Protein AF-A0A1Q3E5B6-F1 (afdb_monomer_lite)

Sequence (259 aa):
MEAPLSSSNLGGTPSPSLSTAMLSPFCMKQASKNPSLMSSSPLTADVHSPQPPVASMPPEDIRICPTKIFARNARPNMMQEFIHNTMGSIASSCPLHFILFGETPDDHSYLRQCSSPLTANNGEYSLTFADSLTFEKYSACYRCWTPQHPAFEHTFPCKQTDNVQDWWRSMPYFILRVKVIREAVFTTLGLDPNTFKSIKDYSIWLTKRALPPQHPHCSKNFTNLVVLAYTFLRLQTEKALEVPAGGHILDAEAYEGLE

pLDDT: mean 73.74, std 18.96, range [34.66, 96.94]

Radius of gyration: 24.8 Å; chains: 1; bounding box: 70×43×101 Å

Foldseek 3Di:
DDDDDDDDDDDDDDDDDDDDDDDDDDDDDDDDDDDDDDDDDDDDDPPPPPDPPPPQDQLVPDAFDVCLLCPPNCALVNLLLLLLVLLVVLLQAAPCCCAWVVDRDPPGLDVVVVDCLCVPCPHCLNPPQLVLLQPDPQCAQNPLRHGPDPSTDADPVRDDDRSSSSCLSCVLVCCLFFQLSLCQLQVSRVHDSLSDQDSSSSSVQQQAWNDDPPDPRTDNNRGNSSSSSSSSSVCVVVVVRDADDVTTDGRPPSHPPPD

Structure (mmCIF, N/CA/C/O backbone):
data_AF-A0A1Q3E5B6-F1
#
_entry.id   AF-A0A1Q3E5B6-F1
#
loop_
_atom_site.group_PDB
_atom_site.id
_atom_site.type_symbol
_atom_site.label_atom_id
_atom_site.label_alt_id
_atom_site.label_comp_id
_atom_site.label_asym_id
_atom_site.label_entity_id
_atom_site.label_seq_id
_atom_site.pdbx_PDB_ins_code
_atom_site.Cartn_x
_atom_site.Cartn_y
_atom_site.Cartn_z
_atom_site.occupancy
_atom_site.B_iso_or_equiv
_atom_site.auth_seq_id
_atom_site.auth_comp_id
_atom_site.auth_asym_id
_atom_site.auth_atom_id
_atom_site.pdbx_PDB_model_num
ATOM 1 N N . MET A 1 1 ? -49.089 -8.592 -54.136 1.00 44.16 1 MET A N 1
ATOM 2 C CA . MET A 1 1 ? -48.636 -9.391 -52.981 1.00 44.16 1 MET A CA 1
ATOM 3 C C . MET A 1 1 ? -47.958 -8.411 -52.040 1.00 44.16 1 MET A C 1
ATOM 5 O O . MET A 1 1 ? -46.803 -8.078 -52.240 1.00 44.16 1 MET A O 1
ATOM 9 N N . GLU A 1 2 ? -48.761 -7.563 -51.403 1.00 38.19 2 GLU A N 1
ATOM 10 C CA . GLU A 1 2 ? -49.371 -7.788 -50.078 1.00 38.19 2 GLU A CA 1
ATOM 11 C C . GLU A 1 2 ? -48.321 -7.766 -48.965 1.00 38.19 2 GLU A C 1
ATOM 13 O O . GLU A 1 2 ? -47.594 -8.728 -48.742 1.00 38.19 2 GLU A O 1
ATOM 18 N N . ALA A 1 3 ? -48.266 -6.619 -48.285 1.00 45.44 3 ALA A N 1
ATOM 19 C CA . ALA A 1 3 ? -47.793 -6.525 -46.912 1.00 45.44 3 ALA A CA 1
ATOM 20 C C . ALA A 1 3 ? -48.798 -7.213 -45.973 1.00 45.44 3 ALA A C 1
ATOM 22 O O . ALA A 1 3 ? -49.977 -7.330 -46.320 1.00 45.44 3 ALA A O 1
ATOM 23 N N . PRO A 1 4 ? -48.378 -7.516 -44.736 1.00 61.75 4 PRO A N 1
ATOM 24 C CA . PRO A 1 4 ? -49.216 -7.055 -43.640 1.00 61.75 4 PRO A CA 1
ATOM 25 C C . PRO A 1 4 ? -48.456 -6.382 -42.493 1.00 61.75 4 PRO A C 1
ATOM 27 O O . PRO A 1 4 ? -47.326 -6.709 -42.138 1.00 61.75 4 PRO A O 1
ATOM 30 N N . LEU A 1 5 ? -49.190 -5.425 -41.932 1.00 58.56 5 LEU A N 1
ATOM 31 C CA . LEU A 1 5 ? -49.036 -4.725 -40.663 1.00 58.56 5 LEU A CA 1
ATOM 32 C C . LEU A 1 5 ? -49.189 -5.670 -39.458 1.00 58.56 5 LEU A C 1
ATOM 34 O O . LEU A 1 5 ? -49.953 -6.629 -39.537 1.00 58.56 5 LEU A O 1
ATOM 38 N N . SER A 1 6 ? -48.586 -5.306 -38.319 1.00 47.31 6 SER A N 1
ATOM 39 C CA . SER A 1 6 ? -49.233 -5.206 -36.985 1.00 47.31 6 SER A CA 1
ATOM 40 C C . SER A 1 6 ? -48.226 -4.579 -35.991 1.00 47.31 6 SER A C 1
ATOM 42 O O . SER A 1 6 ? -47.087 -5.031 -35.952 1.00 47.31 6 SER A O 1
ATOM 44 N N . SER A 1 7 ? -48.435 -3.405 -35.362 1.00 42.03 7 SER A N 1
ATOM 45 C CA . SER A 1 7 ? -49.336 -3.061 -34.224 1.00 42.03 7 SER A CA 1
ATOM 46 C C . SER A 1 7 ? -49.115 -3.966 -32.994 1.00 42.03 7 SER A C 1
ATOM 48 O O . SER A 1 7 ? -49.013 -5.171 -33.153 1.00 42.03 7 SER A O 1
ATOM 50 N N . SER A 1 8 ? -49.040 -3.549 -31.723 1.00 43.16 8 SER A N 1
ATOM 51 C CA . SER A 1 8 ? -49.110 -2.279 -30.975 1.00 43.16 8 SER A CA 1
ATOM 52 C C . SER A 1 8 ? -48.759 -2.581 -29.492 1.00 43.16 8 SER A C 1
ATOM 54 O O . SER A 1 8 ? -48.654 -3.746 -29.119 1.00 43.16 8 SER A O 1
ATOM 56 N N . ASN A 1 9 ? -48.740 -1.525 -28.660 1.00 41.47 9 ASN A N 1
ATOM 57 C CA . ASN A 1 9 ? -48.877 -1.443 -27.184 1.00 41.47 9 ASN A CA 1
ATOM 58 C C . ASN A 1 9 ? -47.574 -1.309 -26.377 1.00 41.47 9 ASN A C 1
ATOM 60 O O . ASN A 1 9 ? -46.733 -2.196 -26.376 1.00 41.47 9 ASN A O 1
ATOM 64 N N . LEU A 1 10 ? -47.277 -0.142 -25.783 1.00 47.41 10 LEU A N 1
ATOM 65 C CA . LEU A 1 10 ? -47.950 0.582 -24.676 1.00 47.41 10 LEU A CA 1
ATOM 66 C C . LEU A 1 10 ? -47.961 -0.212 -23.364 1.00 47.41 10 LEU A C 1
ATOM 68 O O . LEU A 1 10 ? -48.744 -1.139 -23.189 1.00 47.41 10 LEU A O 1
ATOM 72 N N . GLY A 1 11 ? -47.128 0.238 -22.426 1.00 38.28 11 GLY A N 1
ATOM 73 C CA . GLY A 1 11 ? -47.085 -0.228 -21.044 1.00 38.28 11 GLY A CA 1
ATOM 74 C C . GLY A 1 11 ? -46.088 0.603 -20.247 1.00 38.28 11 GLY A C 1
ATOM 75 O O . GLY A 1 11 ? -44.963 0.178 -20.022 1.00 38.28 11 GLY A O 1
ATOM 76 N N . GLY A 1 12 ? -46.483 1.826 -19.891 1.00 39.81 12 GLY A N 1
ATOM 77 C CA . GLY A 1 12 ? -45.749 2.637 -18.929 1.00 39.81 12 GLY A CA 1
ATOM 78 C C . GLY A 1 12 ? -45.922 2.085 -17.516 1.00 39.81 12 GLY A C 1
ATOM 79 O O . GLY A 1 12 ? -47.015 1.673 -17.134 1.00 39.81 12 GLY A O 1
ATOM 80 N N . THR A 1 13 ? -44.855 2.143 -16.729 1.00 41.50 13 THR A N 1
ATOM 81 C CA . THR A 1 13 ? -44.920 2.058 -15.269 1.00 41.50 13 THR A CA 1
ATOM 82 C C . THR A 1 13 ? -44.185 3.258 -14.679 1.00 41.50 13 THR A C 1
ATOM 84 O O . THR A 1 13 ? -43.073 3.554 -15.120 1.00 41.50 13 THR A O 1
ATOM 87 N N . PRO A 1 14 ? -44.792 3.975 -13.720 1.00 47.31 14 PRO A N 1
ATOM 88 C CA . PRO A 1 14 ? -44.195 5.152 -13.107 1.00 47.31 14 PRO A CA 1
ATOM 89 C C . PRO A 1 14 ? -43.055 4.748 -12.167 1.00 47.31 14 PRO A C 1
ATOM 91 O O . PRO A 1 14 ? -43.223 3.876 -11.314 1.00 47.31 14 PRO A O 1
ATOM 94 N N . SER A 1 15 ? -41.907 5.411 -12.304 1.00 44.09 15 SER A N 1
ATOM 95 C CA . SER A 1 15 ? -40.825 5.337 -11.323 1.00 44.09 15 SER A CA 1
ATOM 96 C C . SER A 1 15 ? -41.269 6.005 -10.017 1.00 44.09 15 SER A C 1
ATOM 98 O O . SER A 1 15 ? -41.684 7.167 -10.051 1.00 44.09 15 SER A O 1
ATOM 100 N N . PRO A 1 16 ? -41.179 5.326 -8.863 1.00 46.62 16 PRO A N 1
ATOM 101 C CA . PRO A 1 16 ? -41.421 5.962 -7.581 1.00 46.62 16 PRO A CA 1
ATOM 102 C C . PRO A 1 16 ? -40.268 6.916 -7.256 1.00 46.62 16 PRO A C 1
ATOM 104 O O . PRO A 1 16 ? -39.105 6.525 -7.168 1.00 46.62 16 PRO A O 1
ATOM 107 N N . SER A 1 17 ? -40.620 8.186 -7.072 1.00 44.16 17 SER A N 1
ATOM 108 C CA . SER A 1 17 ? -39.791 9.211 -6.451 1.00 44.16 17 SER A CA 1
ATOM 109 C C . SER A 1 17 ? -39.402 8.767 -5.040 1.00 44.16 17 SER A C 1
ATOM 111 O O . SER A 1 17 ? -40.250 8.738 -4.144 1.00 44.16 17 SER A O 1
ATOM 113 N N . LEU A 1 18 ? -38.133 8.420 -4.839 1.00 38.94 18 LEU A N 1
ATOM 114 C CA . LEU A 1 18 ? -37.583 8.185 -3.512 1.00 38.94 18 LEU A CA 1
ATOM 115 C C . LEU A 1 18 ? -37.111 9.509 -2.917 1.00 38.94 18 LEU A C 1
ATOM 117 O O . LEU A 1 18 ? -36.255 10.204 -3.463 1.00 38.94 18 LEU A O 1
ATOM 121 N N . SER A 1 19 ? -37.753 9.837 -1.800 1.00 38.03 19 SER A N 1
ATOM 122 C CA . SER A 1 19 ? -37.509 10.971 -0.926 1.00 38.03 19 SER A CA 1
ATOM 123 C C . SER A 1 19 ? -36.030 11.197 -0.643 1.00 38.03 19 SER A C 1
ATOM 125 O O . SER A 1 19 ? -35.343 10.343 -0.086 1.00 38.03 19 SER A O 1
ATOM 127 N N . THR A 1 20 ? -35.589 12.417 -0.926 1.00 37.91 20 THR A N 1
ATOM 128 C CA . THR A 1 20 ? -34.381 13.024 -0.378 1.00 37.91 20 THR A CA 1
ATOM 129 C C . THR A 1 20 ? -34.525 13.139 1.141 1.00 37.91 20 THR A C 1
ATOM 131 O O . THR A 1 20 ? -35.065 14.115 1.662 1.00 37.91 20 THR A O 1
ATOM 134 N N . ALA A 1 21 ? -34.070 12.119 1.866 1.00 38.28 21 ALA A N 1
ATOM 135 C CA . ALA A 1 21 ? -33.815 12.233 3.291 1.00 38.28 21 ALA A CA 1
ATOM 136 C C . ALA A 1 21 ? -32.537 13.061 3.472 1.00 38.28 21 ALA A C 1
ATOM 138 O O . ALA A 1 21 ? -31.436 12.622 3.146 1.00 38.28 21 ALA A O 1
ATOM 139 N N . MET A 1 22 ? -32.709 14.292 3.948 1.00 40.03 22 MET A N 1
ATOM 140 C CA . MET A 1 22 ? -31.614 15.152 4.372 1.00 40.03 22 MET A CA 1
ATOM 141 C C . MET A 1 22 ? -30.872 14.494 5.536 1.00 40.03 22 MET A C 1
ATOM 143 O O . MET A 1 22 ? -31.391 14.421 6.649 1.00 40.03 22 MET A O 1
ATOM 147 N N . LEU A 1 23 ? -29.655 14.018 5.281 1.00 36.19 23 LEU A N 1
ATOM 148 C CA . LEU A 1 23 ? -28.721 13.652 6.335 1.00 36.19 23 LEU A CA 1
ATOM 149 C C . LEU A 1 23 ? -28.090 14.934 6.884 1.00 36.19 23 LEU A C 1
ATOM 151 O O . LEU A 1 23 ? -27.336 15.631 6.207 1.00 36.19 23 LEU A O 1
ATOM 155 N N . SER A 1 24 ? -28.465 15.249 8.122 1.00 35.94 24 SER A N 1
ATOM 156 C CA . SER A 1 24 ? -27.873 16.306 8.937 1.00 35.94 24 SER A CA 1
ATOM 157 C C . SER A 1 24 ? -26.356 16.129 9.081 1.00 35.94 24 SER A C 1
ATOM 159 O O . SER A 1 24 ? -25.889 15.006 9.283 1.00 35.94 24 SER A O 1
ATOM 161 N N . PRO A 1 25 ? -25.579 17.225 9.089 1.00 39.22 25 PRO A N 1
ATOM 162 C CA . PRO A 1 25 ? -24.163 17.175 9.417 1.00 39.22 25 PRO A CA 1
ATOM 163 C C . PRO A 1 25 ? -23.976 16.829 10.902 1.00 39.22 25 PRO A C 1
ATOM 165 O O . PRO A 1 25 ? -24.463 17.528 11.795 1.00 39.22 25 PRO A O 1
ATOM 168 N N . PHE A 1 26 ? -23.256 15.738 11.167 1.00 37.16 26 PHE A N 1
ATOM 169 C CA . PHE A 1 26 ? -22.812 15.357 12.505 1.00 37.16 26 PHE A CA 1
ATOM 170 C C . PHE A 1 26 ? -21.848 16.422 13.049 1.00 37.16 26 PHE A C 1
ATOM 172 O O . PHE A 1 26 ? -20.715 16.567 12.597 1.00 37.16 26 PHE A O 1
ATOM 179 N N . CYS A 1 27 ? -22.323 17.187 14.030 1.00 35.78 27 CYS A N 1
ATOM 180 C CA . CYS A 1 27 ? -21.543 18.152 14.792 1.00 35.78 27 CYS A CA 1
ATOM 181 C C . CYS A 1 27 ? -20.807 17.416 15.923 1.00 35.78 27 CYS A C 1
ATOM 183 O O . CYS A 1 27 ? -21.438 16.914 16.858 1.00 35.78 27 CYS A O 1
ATOM 185 N N . MET A 1 28 ? -19.475 17.340 15.849 1.00 36.53 28 MET A N 1
ATOM 186 C CA . MET A 1 28 ? -18.644 16.875 16.961 1.00 36.53 28 MET A CA 1
ATOM 187 C C . MET A 1 28 ? -18.714 17.884 18.115 1.00 36.53 28 MET A C 1
ATOM 189 O O . MET A 1 28 ? -18.049 18.918 18.108 1.00 36.53 28 MET A O 1
ATOM 193 N N . LYS A 1 29 ? -19.526 17.579 19.133 1.00 34.66 29 LYS A N 1
ATOM 194 C CA . LYS A 1 29 ? -19.481 18.261 20.431 1.00 34.66 29 LYS A CA 1
ATOM 195 C C . LYS A 1 29 ? -18.203 17.855 21.166 1.00 34.66 29 LYS A C 1
ATOM 197 O O . LYS A 1 29 ? -18.086 16.722 21.626 1.00 34.66 29 LYS A O 1
ATOM 202 N N . GLN A 1 30 ? -17.279 18.798 21.322 1.00 37.22 30 GLN A N 1
ATOM 203 C CA . GLN A 1 30 ? -16.179 18.693 22.278 1.00 37.22 30 GLN A CA 1
ATOM 204 C C . GLN A 1 30 ? -16.748 18.711 23.703 1.00 37.22 30 GLN A C 1
ATOM 206 O O . GLN A 1 30 ? -17.333 19.700 24.147 1.00 37.22 30 GLN A O 1
ATOM 211 N N . ALA A 1 31 ? -16.600 17.598 24.419 1.00 37.34 31 ALA A N 1
ATOM 212 C CA . ALA A 1 31 ? -16.901 17.520 25.839 1.00 37.34 31 ALA A CA 1
ATOM 213 C C . ALA A 1 31 ? -15.694 18.029 26.638 1.00 37.34 31 ALA A C 1
ATOM 215 O O . ALA A 1 31 ? -14.672 17.357 26.746 1.00 37.34 31 ALA A O 1
ATOM 216 N N . SER A 1 32 ? -15.844 19.226 27.203 1.00 41.94 32 SER A N 1
ATOM 217 C CA . SER A 1 32 ? -14.972 19.767 28.242 1.00 41.94 32 SER A CA 1
ATOM 218 C C . SER A 1 32 ? -15.073 18.908 29.508 1.00 41.94 32 SER A C 1
ATOM 220 O O . SER A 1 32 ? -16.173 18.674 30.017 1.00 41.94 32 SER A O 1
ATOM 222 N N . LYS A 1 33 ? -13.934 18.441 30.024 1.00 40.38 33 LYS A N 1
ATOM 223 C CA . LYS A 1 33 ? -13.819 17.881 31.375 1.00 40.38 33 LYS A CA 1
ATOM 224 C C . LYS A 1 33 ? -12.635 18.521 32.095 1.00 40.38 33 LYS A C 1
ATOM 226 O O . LYS A 1 33 ? -11.484 18.223 31.801 1.00 40.38 33 LYS A O 1
ATOM 231 N N . ASN A 1 34 ? -12.961 19.360 33.075 1.00 49.28 34 ASN A N 1
ATOM 232 C CA . ASN A 1 34 ? -12.099 19.635 34.224 1.00 49.28 34 ASN A CA 1
ATOM 233 C C . ASN A 1 34 ? -11.823 18.336 34.993 1.00 49.28 34 ASN A C 1
ATOM 235 O O . ASN A 1 34 ? -12.723 17.497 35.118 1.00 49.28 34 ASN A O 1
ATOM 239 N N . PRO A 1 35 ? -10.656 18.245 35.643 1.00 50.16 35 PRO A N 1
ATOM 240 C CA . PRO A 1 35 ? -10.643 17.660 36.976 1.00 50.16 35 PRO A CA 1
ATOM 241 C C . PRO A 1 35 ? -9.891 18.509 38.005 1.00 50.16 35 PRO A C 1
ATOM 243 O O . PRO A 1 35 ? -8.760 18.951 37.808 1.00 50.16 35 PRO A O 1
ATOM 246 N N . SER A 1 36 ? -10.564 18.677 39.141 1.00 44.62 36 SER A N 1
ATOM 247 C CA . SER A 1 36 ? -10.038 19.209 40.390 1.00 44.62 36 SER A CA 1
ATOM 248 C C . SER A 1 36 ? -9.024 18.267 41.049 1.00 44.62 36 SER A C 1
ATOM 250 O O . SER A 1 36 ? -9.237 17.065 41.156 1.00 44.62 36 SER A O 1
ATOM 252 N N . LEU A 1 37 ? -7.954 18.907 41.515 1.00 45.81 37 LEU A N 1
ATOM 253 C CA . LEU A 1 37 ? -7.107 18.704 42.695 1.00 45.81 37 LEU A CA 1
ATOM 254 C C . LEU A 1 37 ? -7.398 17.574 43.716 1.00 45.81 37 LEU A C 1
ATOM 256 O O . LEU A 1 37 ? -8.513 17.420 44.206 1.00 45.81 37 LEU A O 1
ATOM 260 N N . MET A 1 38 ? -6.261 17.028 44.189 1.00 45.91 38 MET A N 1
ATOM 261 C CA . MET A 1 38 ? -5.935 16.403 45.491 1.00 45.91 38 MET A CA 1
ATOM 262 C C . MET A 1 38 ? -5.951 14.869 45.577 1.00 45.91 38 MET A C 1
ATOM 264 O O . MET A 1 38 ? -6.999 14.247 45.673 1.00 45.91 38 MET A O 1
ATOM 268 N N . SER A 1 39 ? -4.758 14.273 45.697 1.00 46.31 39 SER A N 1
ATOM 269 C CA . SER A 1 39 ? -4.310 13.595 46.929 1.00 46.31 39 SER A CA 1
ATOM 270 C C . SER A 1 39 ? -2.923 12.979 46.708 1.00 46.31 39 SER A C 1
ATOM 272 O O . SER A 1 39 ? -2.722 12.152 45.821 1.00 46.31 39 SER A O 1
ATOM 274 N N . SER A 1 40 ? -1.949 13.422 47.496 1.00 43.69 40 SER A N 1
ATOM 275 C CA . SER A 1 40 ? -0.552 12.994 47.468 1.00 43.69 40 SER A CA 1
ATOM 276 C C . SER A 1 40 ? -0.350 11.756 48.344 1.00 43.69 40 SER A C 1
ATOM 278 O O . SER A 1 40 ? -0.594 11.782 49.546 1.00 43.69 40 SER A O 1
ATOM 280 N N . SER A 1 41 ? 0.158 10.679 47.746 1.00 49.12 41 SER A N 1
ATOM 281 C CA . SER A 1 41 ? 0.776 9.546 48.446 1.00 49.12 41 SER A CA 1
ATOM 282 C C . SER A 1 41 ? 2.158 9.288 47.836 1.00 49.12 41 SER A C 1
ATOM 284 O O . SER A 1 41 ? 2.290 9.366 46.612 1.00 49.12 41 SER A O 1
ATOM 286 N N . PRO A 1 42 ? 3.200 9.019 48.642 1.00 51.16 42 PRO A N 1
ATOM 287 C CA . PRO A 1 42 ? 4.545 8.790 48.132 1.00 51.16 42 PRO A CA 1
ATOM 288 C C . PRO A 1 42 ? 4.646 7.372 47.554 1.00 51.16 42 PRO A C 1
ATOM 290 O O . PRO A 1 42 ? 4.696 6.390 48.291 1.00 51.16 42 PRO A O 1
ATOM 293 N N . LEU A 1 43 ? 4.660 7.274 46.224 1.00 47.66 43 LEU A N 1
ATOM 294 C CA . LEU A 1 43 ? 5.031 6.063 45.496 1.00 47.66 43 LEU A CA 1
ATOM 295 C C . LEU A 1 43 ? 6.558 5.936 45.491 1.00 47.66 43 LEU A C 1
ATOM 297 O O . LEU A 1 43 ? 7.267 6.814 45.000 1.00 47.66 43 LEU A O 1
ATOM 301 N N . THR A 1 44 ? 7.056 4.833 46.041 1.00 49.53 44 THR A N 1
ATOM 302 C CA . THR A 1 44 ? 8.418 4.337 45.830 1.00 49.53 44 THR A CA 1
ATOM 303 C C . THR A 1 44 ? 8.669 4.201 44.333 1.00 49.53 44 THR A C 1
ATOM 305 O O . THR A 1 44 ? 8.047 3.378 43.666 1.00 49.53 44 THR A O 1
ATOM 308 N N . ALA A 1 45 ? 9.551 5.052 43.812 1.00 46.06 45 ALA A N 1
ATOM 309 C CA . ALA A 1 45 ? 9.973 5.033 42.425 1.00 46.06 45 ALA A CA 1
ATOM 310 C C . ALA A 1 45 ? 10.828 3.786 42.173 1.00 46.06 45 ALA A C 1
ATOM 312 O O . ALA A 1 45 ? 12.004 3.748 42.539 1.00 46.06 45 ALA A O 1
ATOM 313 N N . ASP A 1 46 ? 10.237 2.776 41.539 1.00 48.12 46 ASP A N 1
ATOM 314 C CA . ASP A 1 46 ? 11.012 1.784 40.808 1.00 48.12 46 ASP A CA 1
ATOM 315 C C . ASP A 1 46 ? 11.731 2.521 39.678 1.00 48.12 46 ASP A C 1
ATOM 317 O O . ASP A 1 46 ? 11.121 2.992 38.715 1.00 48.12 46 ASP A O 1
ATOM 321 N N . VAL A 1 47 ? 13.045 2.661 39.831 1.00 50.78 47 VAL A N 1
ATOM 322 C CA . VAL A 1 47 ? 13.951 3.204 38.822 1.00 50.78 47 VAL A CA 1
ATOM 323 C C . VAL A 1 47 ? 14.004 2.195 37.675 1.00 50.78 47 VAL A C 1
ATOM 325 O O . VAL A 1 47 ? 14.911 1.373 37.578 1.00 50.78 47 VAL A O 1
ATOM 328 N N . HIS A 1 48 ? 12.998 2.229 36.800 1.00 50.50 48 HIS A N 1
ATOM 329 C CA . HIS A 1 48 ? 13.106 1.643 35.474 1.00 50.50 48 HIS A CA 1
ATOM 330 C C . HIS A 1 48 ? 14.182 2.432 34.739 1.00 50.50 48 HIS A C 1
ATOM 332 O O . HIS A 1 48 ? 13.976 3.578 34.340 1.00 50.50 48 HIS A O 1
ATOM 338 N N . SER A 1 49 ? 15.369 1.834 34.627 1.00 50.81 49 SER A N 1
ATOM 339 C CA . SER A 1 49 ? 16.420 2.363 33.771 1.00 50.81 49 SER A CA 1
ATOM 340 C C . SER A 1 49 ? 15.827 2.597 32.378 1.00 50.81 49 SER A C 1
ATOM 342 O O . SER A 1 49 ? 15.247 1.660 31.822 1.00 50.81 49 SER A O 1
ATOM 344 N N . PRO A 1 50 ? 15.923 3.816 31.818 1.00 49.00 50 PRO A N 1
ATOM 345 C CA . PRO A 1 50 ? 15.447 4.072 30.470 1.00 49.00 50 PRO A CA 1
ATOM 346 C C . PRO A 1 50 ? 16.161 3.103 29.530 1.00 49.00 50 PRO A C 1
ATOM 348 O O . PRO A 1 50 ? 17.394 3.073 29.478 1.00 49.00 50 PRO A O 1
ATOM 351 N N . GLN A 1 51 ? 15.387 2.264 28.836 1.00 46.50 51 GLN A N 1
ATOM 352 C CA . GLN A 1 51 ? 15.944 1.436 27.778 1.00 46.50 51 GLN A CA 1
ATOM 353 C C . GLN A 1 51 ? 16.643 2.370 26.784 1.00 46.50 51 GLN A C 1
ATOM 355 O O . GLN A 1 51 ? 16.062 3.393 26.407 1.00 46.50 51 GLN A O 1
ATOM 360 N N . PRO A 1 52 ? 17.887 2.063 26.382 1.00 44.84 52 PRO A N 1
ATOM 361 C CA . PRO A 1 52 ? 18.562 2.855 25.372 1.00 44.84 52 PRO A CA 1
ATOM 362 C C . PRO A 1 52 ? 17.680 2.901 24.116 1.00 44.84 52 PRO A C 1
ATOM 364 O O . PRO A 1 52 ? 17.061 1.884 23.782 1.00 44.84 52 PRO A O 1
ATOM 367 N N . PRO A 1 53 ? 17.595 4.054 23.428 1.00 49.25 53 PRO A N 1
ATOM 368 C CA . PRO A 1 53 ? 16.825 4.157 22.200 1.00 49.25 53 PRO A CA 1
ATOM 369 C C . PRO A 1 53 ? 17.330 3.088 21.233 1.00 49.25 53 PRO A C 1
ATOM 371 O O . PRO A 1 53 ? 18.509 3.061 20.876 1.00 49.25 53 PRO A O 1
ATOM 374 N N . VAL A 1 54 ? 16.443 2.162 20.863 1.00 53.81 54 VAL A N 1
ATOM 375 C CA . VAL A 1 54 ? 16.739 1.146 19.854 1.00 53.81 54 VAL A CA 1
ATOM 376 C C . VAL A 1 54 ? 17.078 1.903 18.579 1.00 53.81 54 VAL A C 1
ATOM 378 O O . VAL A 1 54 ? 16.221 2.597 18.034 1.00 53.81 54 VAL A O 1
ATOM 381 N N . ALA A 1 55 ? 18.336 1.821 18.143 1.00 54.66 55 ALA A N 1
ATOM 382 C CA . ALA A 1 55 ? 18.785 2.485 16.929 1.00 54.66 55 ALA A CA 1
ATOM 383 C C . ALA A 1 55 ? 17.859 2.090 15.769 1.00 54.66 55 ALA A C 1
ATOM 385 O O . ALA A 1 55 ? 17.648 0.901 15.513 1.00 54.66 55 ALA A O 1
ATOM 386 N N . SER A 1 56 ? 17.271 3.082 15.098 1.00 59.78 56 SER A N 1
ATOM 387 C CA . SER A 1 56 ? 16.422 2.855 13.932 1.00 59.78 56 SER A CA 1
ATOM 388 C C . SER A 1 56 ? 17.253 2.186 12.842 1.00 59.78 56 SER A C 1
ATOM 390 O O . SER A 1 56 ? 18.258 2.750 12.400 1.00 59.78 56 SER A O 1
ATOM 392 N N . MET A 1 57 ? 16.855 0.986 12.415 1.00 61.00 57 MET A N 1
ATOM 393 C CA . MET A 1 57 ? 17.496 0.331 11.277 1.00 61.00 57 MET A CA 1
ATOM 394 C C . MET A 1 57 ? 17.320 1.195 10.025 1.00 61.00 57 MET A C 1
ATOM 396 O O . MET A 1 57 ? 16.217 1.703 9.799 1.00 61.00 57 MET A O 1
ATOM 400 N N . PRO A 1 58 ? 18.364 1.360 9.196 1.00 71.31 58 PRO A N 1
ATOM 401 C CA . PRO A 1 58 ? 18.211 2.066 7.938 1.00 71.31 58 PRO A CA 1
ATOM 402 C C . PRO A 1 58 ? 17.190 1.322 7.055 1.00 71.31 58 PRO A C 1
ATOM 404 O O . PRO A 1 58 ? 17.147 0.086 7.073 1.00 71.31 58 PRO A O 1
ATOM 407 N N . PRO A 1 59 ? 16.390 2.035 6.238 1.00 63.41 59 PRO A N 1
ATOM 408 C CA . PRO A 1 59 ? 15.347 1.420 5.408 1.00 63.41 59 PRO A CA 1
ATOM 409 C C . PRO A 1 59 ? 15.839 0.293 4.484 1.00 63.41 59 PRO A C 1
ATOM 411 O O . PRO A 1 59 ? 15.059 -0.560 4.064 1.00 63.41 59 PRO A O 1
ATOM 414 N N . GLU A 1 60 ? 17.133 0.284 4.158 1.00 65.62 60 GLU A N 1
ATOM 415 C CA . GLU A 1 60 ? 17.786 -0.674 3.258 1.00 65.62 60 GLU A CA 1
ATOM 416 C C . GLU A 1 60 ? 17.931 -2.084 3.855 1.00 65.62 60 GLU A C 1
ATOM 418 O O . GLU A 1 60 ? 18.029 -3.064 3.110 1.00 65.62 60 GLU A O 1
ATOM 423 N N . ASP A 1 61 ? 17.874 -2.201 5.182 1.00 77.44 61 ASP A N 1
ATOM 424 C CA . ASP A 1 61 ? 18.022 -3.474 5.890 1.00 77.44 61 ASP A CA 1
ATOM 425 C C . ASP A 1 61 ? 16.680 -4.151 6.200 1.00 77.44 61 ASP A C 1
ATOM 427 O O . ASP A 1 61 ? 16.643 -5.314 6.611 1.00 77.44 61 ASP A O 1
ATOM 431 N N . ILE A 1 62 ? 15.559 -3.466 5.950 1.00 86.44 62 ILE A N 1
ATOM 432 C CA . ILE A 1 62 ? 14.216 -3.998 6.186 1.00 86.44 62 ILE A CA 1
ATOM 433 C C . ILE A 1 62 ? 13.833 -4.932 5.035 1.00 86.44 62 ILE A C 1
ATOM 435 O O . ILE A 1 62 ? 13.506 -4.501 3.925 1.00 86.44 62 ILE A O 1
ATOM 439 N N . ARG A 1 63 ? 13.847 -6.240 5.302 1.00 88.31 63 ARG A N 1
ATOM 440 C CA . ARG A 1 63 ? 13.596 -7.277 4.292 1.00 88.31 63 ARG A CA 1
ATOM 441 C C . ARG A 1 63 ? 12.299 -8.018 4.551 1.00 88.31 63 ARG A C 1
ATOM 443 O O . ARG A 1 63 ? 12.066 -8.516 5.647 1.00 88.31 63 ARG A O 1
ATOM 450 N N . ILE A 1 64 ? 11.501 -8.168 3.498 1.00 91.12 64 ILE A N 1
ATOM 451 C CA . ILE A 1 64 ? 10.347 -9.064 3.520 1.00 91.12 64 ILE A CA 1
ATOM 452 C C . ILE A 1 64 ? 10.840 -10.515 3.547 1.00 91.12 64 ILE A C 1
ATOM 454 O O . ILE A 1 64 ? 11.827 -10.843 2.889 1.00 91.12 64 ILE A O 1
ATOM 458 N N . CYS A 1 65 ? 10.147 -11.398 4.269 1.00 90.06 65 CYS A N 1
ATOM 459 C CA . CYS A 1 65 ? 10.431 -12.830 4.289 1.00 90.06 65 CYS A CA 1
ATOM 460 C C . CYS A 1 65 ? 9.977 -13.504 2.974 1.00 90.06 65 CYS A C 1
ATOM 462 O O . CYS A 1 65 ? 8.772 -13.726 2.791 1.00 90.06 65 CYS A O 1
ATOM 464 N N . PRO A 1 66 ? 10.891 -13.909 2.063 1.00 85.19 66 PRO A N 1
ATOM 465 C CA . PRO A 1 66 ? 10.496 -14.455 0.764 1.00 85.19 66 PRO A CA 1
ATOM 466 C C . PRO A 1 66 ? 9.703 -15.755 0.908 1.00 85.19 66 PRO A C 1
ATOM 468 O O . PRO A 1 66 ? 8.718 -15.960 0.210 1.00 85.19 66 PRO A O 1
ATOM 471 N N . THR A 1 67 ? 10.058 -16.604 1.873 1.00 85.88 67 THR A N 1
ATOM 472 C CA . THR A 1 67 ? 9.360 -17.872 2.120 1.00 85.88 67 THR A CA 1
ATOM 473 C C . THR A 1 67 ? 7.878 -17.672 2.439 1.00 85.88 67 THR A C 1
ATOM 475 O O . THR A 1 67 ? 7.059 -18.488 2.027 1.00 85.88 67 THR A O 1
ATOM 478 N N . LYS A 1 68 ? 7.510 -16.581 3.128 1.00 84.75 68 LYS A N 1
ATOM 479 C CA . LYS A 1 68 ? 6.106 -16.260 3.425 1.00 84.75 68 LYS A CA 1
ATOM 480 C C . LYS A 1 68 ? 5.360 -15.721 2.202 1.00 84.75 68 LYS A C 1
ATOM 482 O O . LYS A 1 68 ? 4.228 -16.129 1.955 1.00 84.75 68 LYS A O 1
ATOM 487 N N . ILE A 1 69 ? 5.994 -14.844 1.419 1.00 80.94 69 ILE A N 1
ATOM 488 C CA . ILE A 1 69 ? 5.391 -14.243 0.215 1.00 80.94 69 ILE A CA 1
ATOM 489 C C . ILE A 1 69 ? 5.181 -15.293 -0.888 1.00 80.94 69 ILE A C 1
ATOM 491 O O . ILE A 1 69 ? 4.117 -15.361 -1.500 1.00 80.94 69 ILE A O 1
ATOM 495 N N . PHE A 1 70 ? 6.213 -16.100 -1.144 1.00 79.56 70 PHE A N 1
ATOM 496 C CA . PHE A 1 70 ? 6.286 -17.089 -2.224 1.00 79.56 70 PHE A CA 1
ATOM 497 C C . PHE A 1 70 ? 5.786 -18.473 -1.787 1.00 79.56 70 PHE A C 1
ATOM 499 O O . PHE A 1 70 ? 5.895 -19.446 -2.542 1.00 79.56 70 PHE A O 1
ATOM 506 N N . ALA A 1 71 ? 5.213 -18.578 -0.582 1.00 71.94 71 ALA A N 1
ATOM 507 C CA . ALA A 1 71 ? 4.511 -19.778 -0.154 1.00 71.94 71 ALA A CA 1
ATOM 508 C C . ALA A 1 71 ? 3.461 -20.157 -1.215 1.00 71.94 71 ALA A C 1
ATOM 510 O O . ALA A 1 71 ? 2.770 -19.295 -1.757 1.00 71.94 71 ALA A O 1
ATOM 511 N N . ARG A 1 72 ? 3.339 -21.458 -1.513 1.00 66.81 72 ARG A N 1
ATOM 512 C CA . ARG A 1 72 ? 2.425 -22.009 -2.537 1.00 66.81 72 ARG A CA 1
ATOM 513 C C . ARG A 1 72 ? 2.778 -21.667 -3.998 1.00 66.81 72 ARG A C 1
ATOM 515 O O . ARG A 1 72 ? 1.887 -21.617 -4.838 1.00 66.81 72 ARG A O 1
ATOM 522 N N . ASN A 1 73 ? 4.062 -21.496 -4.326 1.00 61.50 73 ASN A N 1
ATOM 523 C CA . ASN A 1 73 ? 4.556 -21.283 -5.701 1.00 61.50 73 ASN A CA 1
ATOM 524 C C . ASN A 1 73 ? 4.095 -19.974 -6.366 1.00 61.50 73 ASN A C 1
ATOM 526 O O . ASN A 1 73 ? 4.134 -19.866 -7.593 1.00 61.50 73 ASN A O 1
ATOM 530 N N . ALA A 1 74 ? 3.672 -18.974 -5.591 1.00 77.19 74 ALA A N 1
ATOM 531 C CA . ALA A 1 74 ? 3.270 -17.685 -6.140 1.00 77.19 74 ALA A CA 1
ATOM 532 C C . ALA A 1 74 ? 4.478 -17.008 -6.810 1.00 77.19 74 ALA A C 1
ATOM 534 O O . ALA A 1 74 ? 5.429 -16.650 -6.131 1.00 77.19 74 ALA A O 1
ATOM 535 N N . ARG A 1 75 ? 4.477 -16.852 -8.139 1.00 86.88 75 ARG A N 1
ATOM 536 C CA . ARG A 1 75 ? 5.564 -16.191 -8.893 1.00 86.88 75 ARG A CA 1
ATOM 537 C C . ARG A 1 75 ? 5.294 -14.687 -9.031 1.00 86.88 75 ARG A C 1
ATOM 539 O O . ARG A 1 75 ? 4.125 -14.305 -9.009 1.00 86.88 75 ARG A O 1
ATOM 546 N N . PRO A 1 76 ? 6.313 -13.831 -9.261 1.00 88.44 76 PRO A N 1
ATOM 547 C CA . PRO A 1 76 ? 6.098 -12.386 -9.401 1.00 88.44 76 PRO A CA 1
ATOM 548 C C . PRO A 1 76 ? 5.043 -12.024 -10.450 1.00 88.44 76 PRO A C 1
ATOM 550 O O . PRO A 1 76 ? 4.162 -11.220 -10.169 1.00 88.44 76 PRO A O 1
ATOM 553 N N . ASN A 1 77 ? 5.079 -12.679 -11.616 1.00 87.81 77 ASN A N 1
ATOM 554 C CA . ASN A 1 77 ? 4.105 -12.439 -12.683 1.00 87.81 77 ASN A CA 1
ATOM 555 C C . ASN A 1 77 ? 2.679 -12.783 -12.236 1.00 87.81 77 ASN A C 1
ATOM 557 O O . ASN A 1 77 ? 1.767 -12.009 -12.484 1.00 87.81 77 ASN A O 1
ATOM 561 N N . MET A 1 78 ? 2.496 -13.888 -11.502 1.00 90.12 78 MET A N 1
ATOM 562 C CA . MET A 1 78 ? 1.180 -14.265 -10.971 1.00 90.12 78 MET A CA 1
ATOM 563 C C . MET A 1 78 ? 0.676 -13.253 -9.939 1.00 90.12 78 MET A C 1
ATOM 565 O O . MET A 1 78 ? -0.513 -12.962 -9.897 1.00 90.12 78 MET A O 1
ATOM 569 N N . MET A 1 79 ? 1.569 -12.691 -9.116 1.00 91.69 79 MET A N 1
ATOM 570 C CA . MET A 1 79 ? 1.200 -11.629 -8.173 1.00 91.69 79 MET A CA 1
ATOM 571 C C . MET A 1 79 ? 0.771 -10.362 -8.911 1.00 91.69 79 MET A C 1
ATOM 573 O O . MET A 1 79 ? -0.218 -9.745 -8.538 1.00 91.69 79 MET A O 1
ATOM 577 N N . GLN A 1 80 ? 1.489 -9.981 -9.967 1.00 90.25 80 GLN A N 1
ATOM 578 C CA . GLN A 1 80 ? 1.163 -8.801 -10.766 1.00 90.25 80 GLN A CA 1
ATOM 579 C C . GLN A 1 80 ? -0.140 -8.978 -11.551 1.00 90.25 80 GLN A C 1
ATOM 581 O O . GLN A 1 80 ? -0.954 -8.062 -11.556 1.00 90.25 80 GLN A O 1
ATOM 586 N N . GLU A 1 81 ? -0.371 -10.148 -12.151 1.00 90.12 81 GLU A N 1
ATOM 587 C CA . GLU A 1 81 ? -1.641 -10.500 -12.799 1.00 90.12 81 GLU A CA 1
ATOM 588 C C . GLU A 1 81 ? -2.800 -10.489 -11.798 1.00 90.12 81 GLU A C 1
ATOM 590 O O . GLU A 1 81 ? -3.853 -9.919 -12.078 1.00 90.12 81 GLU A O 1
ATOM 595 N N . PHE A 1 82 ? -2.599 -11.055 -10.602 1.00 93.00 82 PHE A N 1
ATOM 596 C CA . PHE A 1 82 ? -3.588 -10.994 -9.528 1.00 93.00 82 PHE A CA 1
ATOM 597 C C . PHE A 1 82 ? -3.908 -9.547 -9.146 1.00 93.00 82 PHE A C 1
ATOM 599 O O . PHE A 1 82 ? -5.077 -9.183 -9.084 1.00 93.00 82 PHE A O 1
ATOM 606 N N . ILE A 1 83 ? -2.888 -8.707 -8.928 1.00 93.38 83 ILE A N 1
ATOM 607 C CA . ILE A 1 83 ? -3.088 -7.285 -8.623 1.00 93.38 83 ILE A CA 1
ATOM 608 C C . ILE A 1 83 ? -3.870 -6.612 -9.749 1.00 93.38 83 ILE A C 1
ATOM 610 O O . ILE A 1 83 ? -4.849 -5.938 -9.463 1.00 93.38 83 ILE A O 1
ATOM 614 N N . HIS A 1 84 ? -3.462 -6.799 -11.005 1.00 90.81 84 HIS A N 1
ATOM 615 C CA . HIS A 1 84 ? -4.121 -6.196 -12.160 1.00 90.81 84 HIS A CA 1
ATOM 616 C C . HIS A 1 84 ? -5.611 -6.556 -12.209 1.00 90.81 84 HIS A C 1
ATOM 618 O O . HIS A 1 84 ? -6.458 -5.668 -12.276 1.00 90.81 84 HIS A O 1
ATOM 624 N N . ASN A 1 85 ? -5.938 -7.844 -12.097 1.00 91.69 85 ASN A N 1
ATOM 625 C CA . ASN A 1 85 ? -7.317 -8.321 -12.172 1.00 91.69 85 ASN A CA 1
ATOM 626 C C . ASN A 1 85 ? -8.154 -7.835 -10.982 1.00 91.69 85 ASN A C 1
ATOM 628 O O . ASN A 1 85 ? -9.263 -7.332 -11.165 1.00 91.69 85 ASN A O 1
ATOM 632 N N . THR A 1 86 ? -7.615 -7.936 -9.765 1.00 93.06 86 THR A N 1
ATOM 633 C CA . THR A 1 86 ? -8.325 -7.524 -8.552 1.00 93.06 86 THR A CA 1
ATOM 634 C C . THR A 1 86 ? -8.502 -6.008 -8.509 1.00 93.06 86 THR A C 1
ATOM 636 O O . THR A 1 86 ? -9.619 -5.543 -8.300 1.00 93.06 86 THR A O 1
ATOM 639 N N . MET A 1 87 ? -7.452 -5.223 -8.782 1.00 90.88 87 MET A N 1
ATOM 640 C CA . MET A 1 87 ? -7.552 -3.761 -8.860 1.00 90.88 87 MET A CA 1
ATOM 641 C C . MET A 1 87 ? -8.512 -3.327 -9.962 1.00 90.88 87 MET A C 1
ATOM 643 O O . MET A 1 87 ? -9.327 -2.451 -9.712 1.00 90.88 87 MET A O 1
ATOM 647 N N . GLY A 1 88 ? -8.481 -3.959 -11.139 1.00 88.75 88 GLY A N 1
ATOM 648 C CA . GLY A 1 88 ? -9.430 -3.677 -12.217 1.00 88.75 88 GLY A CA 1
ATOM 649 C C . GLY A 1 88 ? -10.889 -3.871 -11.790 1.00 88.75 88 GLY A C 1
ATOM 650 O O . GLY A 1 88 ? -11.741 -3.065 -12.150 1.00 88.75 88 GLY A O 1
ATOM 651 N N . SER A 1 89 ? -11.169 -4.879 -10.956 1.00 90.19 89 SER A N 1
ATOM 652 C CA . SER A 1 89 ? -12.521 -5.139 -10.437 1.00 90.19 89 SER A CA 1
ATOM 653 C C . SER A 1 89 ? -13.003 -4.146 -9.372 1.00 90.19 89 SER A C 1
ATOM 655 O O . SER A 1 89 ? -14.207 -3.969 -9.217 1.00 90.19 89 SER A O 1
ATOM 657 N N . ILE A 1 90 ? -12.085 -3.489 -8.654 1.00 90.25 90 ILE A N 1
ATOM 658 C CA . ILE A 1 90 ? -12.403 -2.520 -7.586 1.00 90.25 90 ILE A CA 1
ATOM 659 C C . ILE A 1 90 ? -12.072 -1.078 -7.979 1.00 90.25 90 ILE A C 1
ATOM 661 O O . ILE A 1 90 ? -12.276 -0.163 -7.186 1.00 90.25 90 ILE A O 1
ATOM 665 N N . ALA A 1 91 ? -11.557 -0.857 -9.189 1.00 87.06 91 ALA A N 1
ATOM 666 C CA . ALA A 1 91 ? -11.101 0.449 -9.638 1.00 87.06 91 ALA A CA 1
ATOM 667 C C . ALA A 1 91 ? -12.239 1.470 -9.640 1.00 87.06 91 ALA A C 1
ATOM 669 O O . ALA A 1 91 ? -11.997 2.634 -9.378 1.00 87.06 91 ALA A O 1
ATOM 670 N N . SER A 1 92 ? -13.486 1.072 -9.892 1.00 85.00 92 SER A N 1
ATOM 671 C CA . SER A 1 92 ? -14.633 1.985 -9.812 1.00 85.00 92 SER A CA 1
ATOM 672 C C . SER A 1 92 ? -14.994 2.403 -8.384 1.00 85.00 92 SER A C 1
ATOM 674 O O . SER A 1 92 ? -15.773 3.334 -8.220 1.00 85.00 92 SER A O 1
ATOM 676 N N . SER A 1 93 ? -14.445 1.751 -7.362 1.00 88.12 93 SER A N 1
ATOM 677 C CA . SER A 1 93 ? -14.736 2.044 -5.961 1.00 88.12 93 SER A CA 1
ATOM 678 C C . SER A 1 93 ? -13.758 3.067 -5.400 1.00 88.12 93 SER A C 1
ATOM 680 O O . SER A 1 93 ? -12.550 2.996 -5.646 1.00 88.12 93 SER A O 1
ATOM 682 N N . CYS A 1 94 ? -14.266 3.974 -4.564 1.00 89.94 94 CYS A N 1
ATOM 683 C CA . CYS A 1 94 ? -13.410 4.847 -3.774 1.00 89.94 94 CYS A CA 1
ATOM 684 C C . CYS A 1 94 ? -12.532 4.018 -2.812 1.00 89.94 94 CYS A C 1
ATOM 686 O O . CYS A 1 94 ? -13.077 3.296 -1.970 1.00 89.94 94 CYS A O 1
ATOM 688 N N . PRO A 1 95 ? -11.191 4.155 -2.851 1.00 90.75 95 PRO A N 1
ATOM 689 C CA . PRO A 1 95 ? -10.310 3.379 -1.984 1.00 90.75 95 PRO A CA 1
ATOM 690 C C . PRO A 1 95 ? -10.508 3.689 -0.497 1.00 90.75 95 PRO A C 1
ATOM 692 O O . PRO A 1 95 ? -10.345 2.798 0.327 1.00 90.75 95 PRO A O 1
ATOM 695 N N . LEU A 1 96 ? -10.906 4.914 -0.130 1.00 90.88 96 LEU A N 1
ATOM 696 C CA . LEU A 1 96 ? -11.214 5.241 1.265 1.00 90.88 96 LEU A CA 1
ATOM 697 C C . LEU A 1 96 ? -12.406 4.430 1.769 1.00 90.88 96 LEU A C 1
ATOM 699 O O . LEU A 1 96 ? -12.296 3.784 2.808 1.00 90.88 96 LEU A O 1
ATOM 703 N N . HIS A 1 97 ? -13.525 4.445 1.039 1.00 90.50 97 HIS A N 1
ATOM 704 C CA . HIS A 1 97 ? -14.730 3.748 1.483 1.00 90.50 97 HIS A CA 1
ATOM 705 C C . HIS A 1 97 ? -14.550 2.235 1.474 1.00 90.50 97 HIS A C 1
ATOM 707 O O . HIS A 1 97 ? -14.923 1.551 2.427 1.00 90.50 97 HIS A O 1
ATOM 713 N N . PHE A 1 98 ? -13.870 1.728 0.450 1.00 92.25 98 PHE A N 1
ATOM 714 C CA . PHE A 1 98 ? -13.576 0.312 0.356 1.00 92.25 98 PHE A CA 1
ATOM 715 C C . PHE A 1 98 ? -12.670 -0.161 1.490 1.00 92.25 98 PHE A C 1
ATOM 717 O O . PHE A 1 98 ? -12.966 -1.161 2.136 1.00 92.25 98 PHE A O 1
ATOM 724 N N . ILE A 1 99 ? -11.562 0.541 1.744 1.00 93.06 99 ILE A N 1
ATOM 725 C CA . ILE A 1 99 ? -10.572 0.085 2.723 1.00 93.06 99 ILE A CA 1
ATOM 726 C C . ILE A 1 99 ? -11.064 0.322 4.149 1.00 93.06 99 ILE A C 1
ATOM 728 O O . ILE A 1 99 ? -10.844 -0.536 4.995 1.00 93.06 99 ILE A O 1
ATOM 732 N N . LEU A 1 100 ? -11.704 1.459 4.439 1.00 91.31 100 LEU A N 1
ATOM 733 C CA . LEU A 1 100 ? -12.111 1.790 5.806 1.00 91.31 100 LEU A CA 1
ATOM 734 C C . LEU A 1 100 ? -13.461 1.191 6.188 1.00 91.31 100 LEU A C 1
ATOM 736 O O . LEU A 1 100 ? -13.612 0.766 7.328 1.00 91.31 100 LEU A O 1
ATOM 740 N N . PHE A 1 101 ? -14.424 1.137 5.272 1.00 90.06 101 PHE A N 1
ATOM 741 C CA . PHE A 1 101 ? -15.795 0.726 5.587 1.00 90.06 101 PHE A CA 1
ATOM 742 C C . PHE A 1 101 ? -16.199 -0.591 4.916 1.00 90.06 101 PHE A C 1
ATOM 744 O O . PHE A 1 101 ? -17.257 -1.129 5.224 1.00 90.06 101 PHE A O 1
ATOM 751 N N . GLY A 1 102 ? -15.356 -1.158 4.044 1.00 86.81 102 GLY A N 1
ATOM 752 C CA . GLY A 1 102 ? -15.718 -2.347 3.269 1.00 86.81 102 GLY A CA 1
ATOM 753 C C . GLY A 1 102 ? -16.810 -2.064 2.236 1.00 86.81 102 GLY A C 1
ATOM 754 O O . GLY A 1 102 ? -17.477 -2.989 1.777 1.00 86.81 102 GLY A O 1
ATOM 755 N N . GLU A 1 103 ? -17.013 -0.792 1.894 1.00 84.25 103 GLU A N 1
ATOM 756 C CA . GLU A 1 103 ? -18.098 -0.330 1.036 1.00 84.25 103 GLU A CA 1
ATOM 757 C C . GLU A 1 103 ? -17.620 -0.139 -0.407 1.00 84.25 103 GLU A C 1
ATOM 759 O O . GLU A 1 103 ? -16.520 0.349 -0.671 1.00 84.25 103 GLU A O 1
ATOM 764 N N . THR A 1 104 ? -18.478 -0.4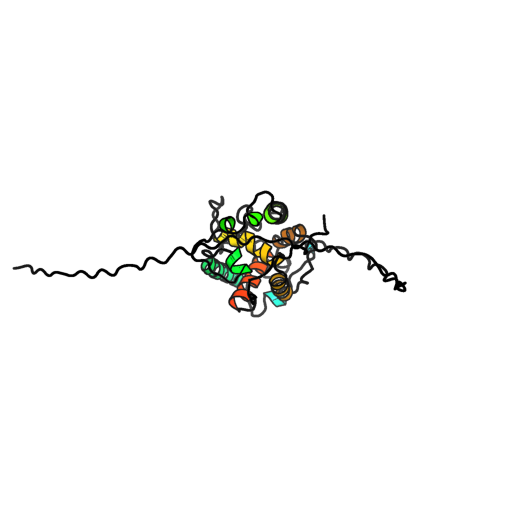76 -1.364 1.00 80.25 104 THR A N 1
ATOM 765 C CA . THR A 1 104 ? -18.323 -0.096 -2.772 1.00 80.25 104 THR A CA 1
ATOM 766 C C . THR A 1 104 ? -19.350 0.994 -3.069 1.00 80.25 104 THR A C 1
ATOM 768 O O . THR A 1 104 ? -20.449 0.660 -3.507 1.00 80.25 104 THR A O 1
ATOM 771 N N . PRO A 1 105 ? -19.070 2.269 -2.742 1.00 68.81 105 PRO A N 1
ATOM 772 C CA . PRO A 1 105 ? -20.048 3.333 -2.929 1.00 68.81 105 PRO A CA 1
ATOM 773 C C . PRO A 1 105 ? -20.421 3.459 -4.408 1.00 68.81 105 PRO A C 1
ATOM 775 O O . PRO A 1 105 ? -19.546 3.497 -5.274 1.00 68.81 105 PRO A O 1
ATOM 778 N N . ASP A 1 106 ? -21.721 3.540 -4.685 1.00 65.44 106 ASP A N 1
ATOM 779 C CA . ASP A 1 106 ? -22.251 3.630 -6.051 1.00 65.44 106 ASP A CA 1
ATOM 780 C C . ASP A 1 106 ? -22.165 5.054 -6.633 1.00 65.44 106 ASP A C 1
ATOM 782 O O . ASP A 1 106 ? -22.349 5.253 -7.834 1.00 65.44 106 ASP A O 1
ATOM 786 N N . ASP A 1 107 ? -21.916 6.067 -5.797 1.00 67.06 107 ASP A N 1
ATOM 787 C CA . ASP A 1 107 ? -22.061 7.482 -6.152 1.00 67.06 107 ASP A CA 1
ATOM 788 C C . ASP A 1 107 ? -20.737 8.196 -6.470 1.00 67.06 107 ASP A C 1
ATOM 790 O O . ASP A 1 107 ? -20.760 9.286 -7.048 1.00 67.06 107 ASP A O 1
ATOM 794 N N . HIS A 1 108 ? -19.583 7.593 -6.155 1.00 72.31 108 HIS A N 1
ATOM 795 C CA . HIS A 1 108 ? -18.278 8.125 -6.547 1.00 72.31 108 HIS A CA 1
ATOM 796 C C . HIS A 1 108 ? -17.124 7.109 -6.494 1.00 72.31 108 HIS A C 1
ATOM 798 O O . HIS A 1 108 ? -17.048 6.233 -5.636 1.00 72.31 108 HIS A O 1
ATOM 804 N N . SER A 1 109 ? -16.137 7.326 -7.367 1.00 65.38 109 SER A N 1
ATOM 805 C CA . SER A 1 109 ? -14.905 6.530 -7.444 1.00 65.38 109 SER A CA 1
ATOM 806 C C . SER A 1 109 ? -13.651 7.271 -6.964 1.00 65.38 109 SER A C 1
ATOM 808 O O . SER A 1 109 ? -12.612 6.652 -6.747 1.00 65.38 109 SER A O 1
ATOM 810 N N . TYR A 1 110 ? -13.716 8.598 -6.810 1.00 69.38 110 TYR A N 1
ATOM 811 C CA . TYR A 1 110 ? -12.526 9.427 -6.612 1.00 69.38 110 TYR A CA 1
ATOM 812 C C . TYR A 1 110 ? -12.242 9.709 -5.142 1.00 69.38 110 TYR A C 1
ATOM 814 O O . TYR A 1 110 ? -13.056 10.328 -4.455 1.00 69.38 110 TYR A O 1
ATOM 822 N N . LEU A 1 111 ? -11.016 9.422 -4.700 1.00 74.38 111 LEU A N 1
ATOM 823 C CA . LEU A 1 111 ? -10.571 9.700 -3.329 1.00 74.38 111 LEU A CA 1
ATOM 824 C C . LEU A 1 111 ? -10.735 11.180 -2.942 1.00 74.38 111 LEU A C 1
ATOM 826 O O . LEU A 1 111 ? -11.090 11.507 -1.807 1.00 74.38 111 LEU A O 1
ATOM 830 N N . ARG A 1 112 ? -10.515 12.084 -3.905 1.00 72.25 112 ARG A N 1
ATOM 831 C CA . ARG A 1 112 ? -10.634 13.541 -3.717 1.00 72.25 112 ARG A CA 1
ATOM 832 C C . ARG A 1 112 ? -12.018 14.015 -3.298 1.00 72.25 112 ARG A C 1
ATOM 834 O O . ARG A 1 112 ? -12.139 15.118 -2.784 1.00 72.25 112 ARG A O 1
ATOM 841 N N . GLN A 1 113 ? -13.052 13.217 -3.545 1.00 74.00 113 GLN A N 1
ATOM 842 C CA . GLN A 1 113 ? -14.421 13.567 -3.174 1.00 74.00 113 GLN A CA 1
ATOM 843 C C . GLN A 1 113 ? -14.744 13.176 -1.725 1.00 74.00 113 GLN A C 1
ATOM 845 O O . GLN A 1 113 ? -15.696 13.698 -1.158 1.00 74.00 113 GLN A O 1
ATOM 850 N N . CYS A 1 114 ? -13.925 12.323 -1.104 1.00 75.00 114 CYS A N 1
ATOM 851 C CA . CYS A 1 114 ? -14.212 11.709 0.200 1.00 75.00 114 CYS A CA 1
ATOM 852 C C . CYS A 1 114 ? -13.245 12.163 1.283 1.00 75.00 114 CYS A C 1
ATOM 854 O O . CYS A 1 114 ? -13.571 12.124 2.464 1.00 75.00 114 CYS A O 1
ATOM 856 N N . SER A 1 115 ? -12.031 12.562 0.899 1.00 70.62 115 SER A N 1
ATOM 857 C CA . SER A 1 115 ? -11.022 13.012 1.847 1.00 70.62 115 SER A CA 1
ATOM 858 C C . SER A 1 115 ? -10.272 14.220 1.323 1.00 70.62 115 SER A C 1
ATOM 860 O O . SER A 1 115 ? -9.289 14.114 0.585 1.00 70.62 115 SER A O 1
ATOM 862 N N . SER A 1 116 ? -10.729 15.387 1.774 1.00 63.88 116 SER A N 1
ATOM 863 C CA . SER A 1 116 ? -9.962 16.623 1.657 1.00 63.88 116 SER A CA 1
ATOM 864 C C . SER A 1 116 ? -8.580 16.485 2.318 1.00 63.88 116 SER A C 1
ATOM 866 O O . SER A 1 116 ? -7.611 16.808 1.655 1.00 63.88 116 SER A O 1
ATOM 868 N N . PRO A 1 117 ? -8.394 15.892 3.518 1.00 61.44 117 PRO A N 1
ATOM 869 C CA . PRO A 1 117 ? -7.052 15.740 4.105 1.00 61.44 117 PRO A CA 1
ATOM 870 C C . PRO A 1 117 ? -6.059 14.912 3.272 1.00 61.44 117 PRO A C 1
ATOM 872 O O . PRO A 1 117 ? -4.865 15.201 3.283 1.00 61.44 117 PRO A O 1
ATOM 875 N N . LEU A 1 118 ? -6.533 13.904 2.529 1.00 66.25 118 LEU A N 1
ATOM 876 C CA . LEU A 1 118 ? -5.688 13.097 1.635 1.00 66.25 118 LEU A CA 1
ATOM 877 C C . LEU A 1 118 ? -5.460 13.746 0.267 1.00 66.25 118 LEU A C 1
ATOM 879 O O . LEU A 1 118 ? -4.652 13.257 -0.515 1.00 66.25 118 LEU A O 1
ATOM 883 N N . THR A 1 119 ? -6.183 14.818 -0.052 1.00 64.31 119 THR A N 1
ATOM 884 C CA . THR A 1 119 ? -6.097 15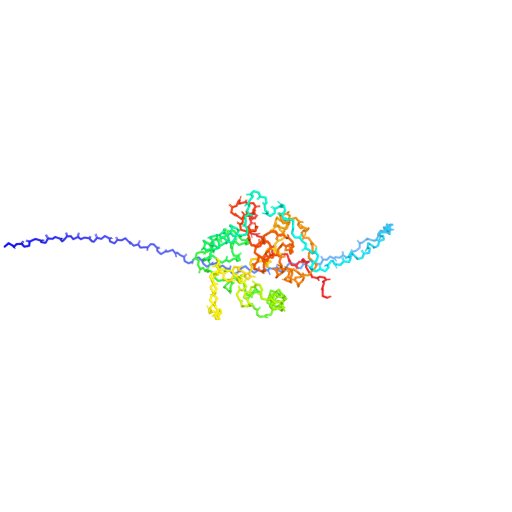.489 -1.359 1.00 64.31 119 THR A CA 1
ATOM 885 C C . THR A 1 119 ? -5.744 16.964 -1.279 1.00 64.31 119 THR A C 1
ATOM 887 O O . THR A 1 119 ? -5.422 17.578 -2.293 1.00 64.31 119 THR A O 1
ATOM 890 N N . ALA A 1 120 ? -5.735 17.529 -0.078 1.00 65.56 120 ALA A N 1
ATOM 891 C CA . ALA A 1 120 ? -5.264 18.862 0.193 1.00 65.56 120 ALA A CA 1
ATOM 892 C C . ALA A 1 120 ? -3.741 18.872 0.061 1.00 65.56 120 ALA A C 1
ATOM 894 O O . ALA A 1 120 ? -3.036 18.004 0.585 1.00 65.56 120 ALA A O 1
ATOM 895 N N . ASN A 1 121 ? -3.228 19.889 -0.625 1.00 64.31 121 ASN A N 1
ATOM 896 C CA . ASN A 1 121 ? -1.795 20.043 -0.881 1.00 64.31 121 ASN A CA 1
ATOM 897 C C . ASN A 1 121 ? -0.965 20.247 0.402 1.00 64.31 121 ASN A C 1
ATOM 899 O O . ASN A 1 121 ? 0.256 20.242 0.338 1.00 64.31 121 ASN A O 1
ATOM 903 N N . ASN A 1 122 ? -1.614 20.445 1.551 1.00 68.44 122 ASN A N 1
ATOM 904 C CA . ASN A 1 122 ? -0.997 20.675 2.855 1.00 68.44 122 ASN A CA 1
ATOM 905 C C . ASN A 1 122 ? -1.287 19.566 3.886 1.00 68.44 122 ASN A C 1
ATOM 907 O O . ASN A 1 122 ? -0.970 19.740 5.059 1.00 68.44 122 ASN A O 1
ATOM 911 N N . GLY A 1 123 ? -1.912 18.456 3.485 1.00 70.25 123 GLY A N 1
ATOM 912 C CA . GLY A 1 123 ? -2.111 17.305 4.368 1.00 70.25 123 GLY A CA 1
ATOM 913 C C . GLY A 1 123 ? -0.841 16.464 4.513 1.00 70.25 123 GLY A C 1
ATOM 914 O O . GLY A 1 123 ? -0.025 16.412 3.595 1.00 70.25 123 GLY A O 1
ATOM 915 N N . GLU A 1 124 ? -0.702 15.751 5.633 1.00 77.00 124 GLU A N 1
ATOM 916 C CA . GLU A 1 124 ? 0.412 14.827 5.923 1.00 77.00 124 GLU A CA 1
ATOM 917 C C . GLU A 1 124 ? 0.648 13.800 4.801 1.00 77.00 124 GLU A C 1
ATOM 919 O O . GLU A 1 124 ? 1.785 13.489 4.442 1.00 77.00 124 GLU A O 1
ATOM 924 N N . TYR A 1 125 ? -0.435 13.313 4.190 1.00 81.44 125 TYR A N 1
ATOM 925 C CA . TYR A 1 125 ? -0.361 12.452 3.014 1.00 81.44 125 TYR A CA 1
ATOM 926 C C . TYR A 1 125 ? 0.414 13.118 1.866 1.00 81.44 125 TYR A C 1
ATOM 928 O O . TYR A 1 125 ? 1.341 12.520 1.324 1.00 81.44 125 TYR A O 1
ATOM 936 N N . SER A 1 126 ? 0.053 14.352 1.509 1.00 74.38 126 SER A N 1
ATOM 937 C CA . SER A 1 126 ? 0.663 15.079 0.394 1.00 74.38 126 SER A CA 1
ATOM 938 C C . SER A 1 126 ? 2.092 15.517 0.727 1.00 74.38 126 SER A C 1
ATOM 940 O O . SER A 1 126 ? 3.004 15.250 -0.047 1.00 74.38 126 SER A O 1
ATOM 942 N N . LEU A 1 127 ? 2.290 16.133 1.897 1.00 74.12 127 LEU A N 1
ATOM 943 C CA . LEU A 1 127 ? 3.561 16.751 2.292 1.00 74.12 127 LEU A CA 1
ATOM 944 C C . LEU A 1 127 ? 4.633 15.743 2.719 1.00 74.12 127 LEU A C 1
ATOM 946 O O . LEU A 1 127 ? 5.819 15.981 2.509 1.00 74.12 127 LEU A O 1
ATOM 950 N N . THR A 1 128 ? 4.239 14.629 3.338 1.00 76.00 128 THR A N 1
ATOM 951 C CA . THR A 1 128 ? 5.198 13.692 3.937 1.00 76.00 128 THR A CA 1
ATOM 952 C C . THR A 1 128 ? 5.257 12.397 3.149 1.00 76.00 128 THR A C 1
ATOM 954 O O . THR A 1 128 ? 6.328 12.000 2.688 1.00 76.00 128 THR A O 1
ATOM 957 N N . PHE A 1 129 ? 4.120 11.721 2.974 1.00 78.75 129 PHE A N 1
ATOM 958 C CA . PHE A 1 129 ? 4.105 10.397 2.350 1.00 78.75 129 PHE A CA 1
ATOM 959 C C . PHE A 1 129 ? 4.384 10.475 0.848 1.00 78.75 129 PHE A C 1
ATOM 961 O O . PHE A 1 129 ? 5.270 9.773 0.348 1.00 78.75 129 PHE A O 1
ATOM 968 N N . ALA A 1 130 ? 3.656 11.348 0.148 1.00 77.56 130 ALA A N 1
ATOM 969 C CA . ALA A 1 130 ? 3.710 11.445 -1.298 1.00 77.56 130 ALA A CA 1
ATOM 970 C C . ALA A 1 130 ? 5.007 12.060 -1.812 1.00 77.56 130 ALA A C 1
ATOM 972 O O . ALA A 1 130 ? 5.635 11.492 -2.709 1.00 77.56 130 ALA A O 1
ATOM 973 N N . ASP A 1 131 ? 5.452 13.153 -1.197 1.00 75.19 131 ASP A N 1
ATOM 974 C CA . ASP A 1 131 ? 6.726 13.773 -1.546 1.00 75.19 131 ASP A CA 1
ATOM 975 C C . ASP A 1 131 ? 7.889 12.794 -1.340 1.00 75.19 131 ASP A C 1
ATOM 977 O O . ASP A 1 131 ? 8.674 12.586 -2.267 1.00 75.19 131 ASP A O 1
ATOM 981 N N . SER A 1 132 ? 7.946 12.080 -0.207 1.00 72.62 132 SER A N 1
ATOM 982 C CA . SER A 1 132 ? 9.022 11.114 0.088 1.00 72.62 132 SER A CA 1
ATOM 983 C C . SER A 1 132 ? 9.145 9.980 -0.937 1.00 72.62 132 SER A C 1
ATOM 985 O O . SER A 1 132 ? 10.233 9.437 -1.123 1.00 72.62 132 SER A O 1
ATOM 987 N N . LEU A 1 133 ? 8.060 9.628 -1.632 1.00 70.50 133 LEU A N 1
ATOM 988 C CA . LEU A 1 133 ? 8.058 8.594 -2.672 1.00 70.50 133 LEU A CA 1
ATOM 989 C C . LEU A 1 133 ? 8.639 9.070 -4.010 1.00 70.50 133 LEU A C 1
ATOM 991 O O . LEU A 1 133 ? 9.094 8.250 -4.807 1.00 70.50 133 LEU A O 1
ATOM 995 N N . THR A 1 134 ? 8.639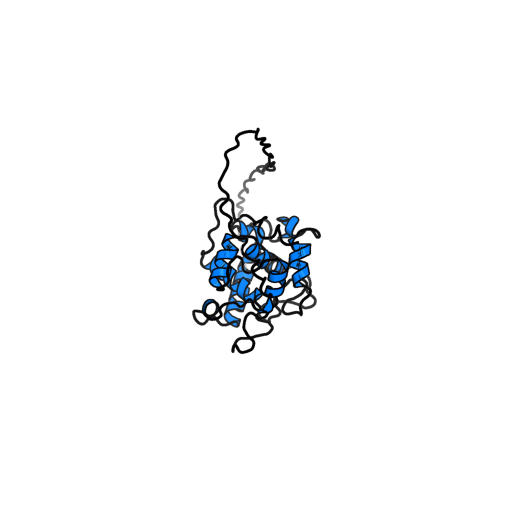 10.377 -4.280 1.00 66.06 134 THR A N 1
ATOM 996 C CA . THR A 1 134 ? 9.058 10.926 -5.583 1.00 66.06 134 THR A CA 1
ATOM 997 C C . THR A 1 134 ? 10.569 11.118 -5.734 1.00 66.06 134 THR A C 1
ATOM 999 O O . THR A 1 134 ? 11.052 11.241 -6.861 1.00 66.06 134 THR A O 1
ATOM 1002 N N . PHE A 1 135 ? 11.328 11.101 -4.633 1.00 58.41 135 PHE A N 1
ATOM 1003 C CA . PHE A 1 135 ? 12.759 11.431 -4.636 1.00 58.41 135 PHE A CA 1
ATOM 1004 C C . PHE A 1 135 ? 13.702 10.258 -4.965 1.00 58.41 135 PHE A C 1
ATOM 1006 O O . PHE A 1 135 ? 14.861 10.501 -5.307 1.00 58.41 135 PHE A O 1
ATOM 1013 N N . GLU A 1 136 ? 13.243 9.000 -4.933 1.00 57.59 136 GLU A N 1
ATOM 1014 C CA . GLU A 1 136 ? 14.083 7.833 -5.246 1.00 57.59 136 GLU A CA 1
ATOM 1015 C C . GLU A 1 136 ? 13.795 7.211 -6.631 1.00 57.59 136 GLU A C 1
ATOM 1017 O O . GLU A 1 136 ? 12.665 7.136 -7.109 1.00 57.59 136 GLU A O 1
ATOM 1022 N N . LYS A 1 137 ? 14.865 6.783 -7.318 1.00 57.06 137 LYS A N 1
ATOM 1023 C CA . LYS A 1 137 ? 14.912 6.417 -8.749 1.00 57.06 137 LYS A CA 1
ATOM 1024 C C . LYS A 1 137 ? 13.880 5.345 -9.180 1.00 57.06 137 LYS A C 1
ATOM 1026 O O . LYS A 1 137 ? 14.137 4.149 -9.096 1.00 57.06 137 LYS A O 1
ATOM 1031 N N . TYR A 1 138 ? 12.773 5.822 -9.756 1.00 59.38 138 TYR A N 1
ATOM 1032 C CA . TYR A 1 138 ? 11.913 5.298 -10.842 1.00 59.38 138 TYR A CA 1
ATOM 1033 C C . TYR A 1 138 ? 11.641 3.785 -10.971 1.00 59.38 138 TYR A C 1
ATOM 1035 O O . TYR A 1 138 ? 11.707 3.239 -12.073 1.00 59.38 138 TYR A O 1
ATOM 1043 N N . SER A 1 139 ? 11.244 3.103 -9.900 1.00 69.19 139 SER A N 1
ATOM 1044 C CA . SER A 1 139 ? 10.564 1.798 -10.012 1.00 69.19 139 SER A CA 1
ATOM 1045 C C . SER A 1 139 ? 9.039 1.923 -10.210 1.00 69.19 139 SER A C 1
ATOM 1047 O O . SER A 1 139 ? 8.379 0.976 -10.647 1.00 69.19 139 SER A O 1
ATOM 1049 N N . ALA A 1 140 ? 8.487 3.118 -9.981 1.00 75.31 140 ALA A N 1
ATOM 1050 C CA . ALA A 1 140 ? 7.098 3.494 -10.238 1.00 75.31 140 ALA A CA 1
ATOM 1051 C C . ALA A 1 140 ? 7.013 4.856 -10.953 1.00 75.31 140 ALA A C 1
ATOM 1053 O O . ALA A 1 140 ? 7.990 5.610 -11.023 1.00 75.31 140 ALA A O 1
ATOM 1054 N N . CYS A 1 141 ? 5.856 5.179 -11.532 1.00 79.88 141 CYS A N 1
ATOM 1055 C CA . CYS A 1 141 ? 5.607 6.509 -12.087 1.00 79.88 141 CYS A CA 1
ATOM 1056 C C . CYS A 1 141 ? 5.517 7.551 -10.968 1.00 79.88 141 CYS A C 1
ATOM 1058 O O . CYS A 1 141 ? 4.687 7.410 -10.085 1.00 79.88 141 CYS A O 1
ATOM 1060 N N . TYR A 1 142 ? 6.278 8.645 -11.040 1.00 75.69 142 TYR A N 1
ATOM 1061 C CA . TYR A 1 142 ? 6.258 9.698 -10.011 1.00 75.69 142 TYR A CA 1
ATOM 1062 C C . TYR A 1 142 ? 4.894 10.393 -9.848 1.00 75.69 142 TYR A C 1
ATOM 1064 O O . TYR A 1 142 ? 4.618 10.962 -8.798 1.00 75.69 142 TYR A O 1
ATOM 1072 N N . ARG A 1 143 ? 4.033 10.362 -10.879 1.00 76.88 143 ARG A N 1
ATOM 1073 C CA . ARG A 1 143 ? 2.695 10.964 -10.813 1.00 76.88 143 ARG A CA 1
ATOM 1074 C C . ARG A 1 143 ? 1.696 10.023 -10.167 1.00 76.88 143 ARG A C 1
ATOM 1076 O O . ARG A 1 143 ? 1.076 10.393 -9.181 1.00 76.88 143 ARG A O 1
ATOM 1083 N N . CYS A 1 144 ? 1.492 8.846 -10.743 1.00 79.06 144 CYS A N 1
ATOM 1084 C CA . CYS A 1 144 ? 0.392 7.956 -10.368 1.00 79.06 144 CYS A CA 1
ATOM 1085 C C . CYS A 1 144 ? 0.807 6.755 -9.516 1.00 79.06 144 CYS A C 1
ATOM 1087 O O . CYS A 1 144 ? -0.052 5.999 -9.083 1.00 79.06 144 CYS A O 1
ATOM 1089 N N . TRP A 1 145 ? 2.113 6.566 -9.321 1.00 80.94 145 TRP A N 1
ATOM 1090 C CA . TRP A 1 145 ? 2.734 5.476 -8.561 1.00 80.94 145 TRP A CA 1
ATOM 1091 C C . TRP A 1 145 ? 2.419 4.069 -9.050 1.00 80.94 145 TRP A C 1
ATOM 1093 O O . TRP A 1 145 ? 2.786 3.091 -8.403 1.00 8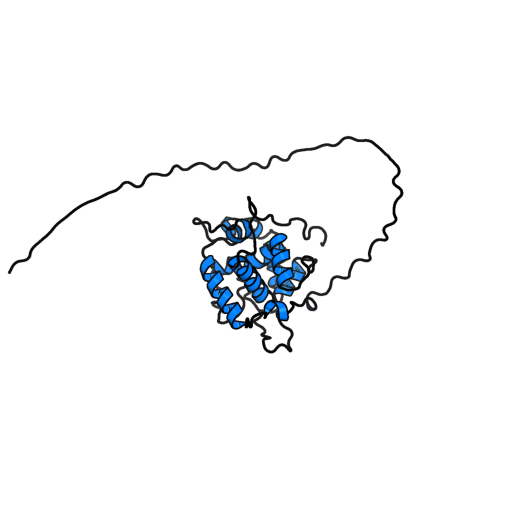0.94 145 TRP A O 1
ATOM 1103 N N . THR A 1 146 ? 1.836 3.950 -10.240 1.00 84.94 146 THR A N 1
ATOM 1104 C CA . THR A 1 146 ? 1.756 2.677 -10.940 1.00 84.94 146 THR A CA 1
ATOM 1105 C C . THR A 1 146 ? 3.178 2.127 -11.124 1.00 84.94 146 THR A C 1
ATOM 1107 O O . THR A 1 146 ? 4.041 2.840 -11.663 1.00 84.94 146 THR A O 1
ATOM 1110 N N . PRO A 1 147 ? 3.463 0.894 -10.665 1.00 82.50 147 PRO A N 1
ATOM 1111 C CA . PRO A 1 147 ? 4.756 0.259 -10.880 1.00 82.50 147 PRO A CA 1
ATOM 1112 C C . PRO A 1 147 ? 5.067 0.153 -12.377 1.00 82.50 147 PRO A C 1
ATOM 1114 O O . PRO A 1 147 ? 4.180 -0.113 -13.186 1.00 82.50 147 PRO A O 1
ATOM 1117 N N . GLN A 1 148 ? 6.330 0.338 -12.765 1.00 74.81 148 GLN A N 1
ATOM 1118 C CA . GLN A 1 148 ? 6.730 0.261 -14.174 1.00 74.81 148 GLN A CA 1
ATOM 1119 C C . GLN A 1 148 ? 6.796 -1.203 -14.642 1.00 74.81 148 GLN A C 1
ATOM 1121 O O . GLN A 1 148 ? 7.859 -1.824 -14.629 1.00 74.81 148 GLN A O 1
ATOM 1126 N N . HIS A 1 149 ? 5.665 -1.780 -15.050 1.00 70.38 149 HIS A N 1
ATOM 1127 C CA . HIS A 1 149 ? 5.579 -3.172 -15.500 1.00 70.38 149 HIS A CA 1
ATOM 1128 C C . HIS A 1 149 ? 4.586 -3.338 -16.663 1.00 70.38 149 HIS A C 1
ATOM 1130 O O . HIS A 1 149 ? 3.542 -2.703 -16.618 1.00 70.38 149 HIS A O 1
ATOM 1136 N N . PRO A 1 150 ? 4.832 -4.224 -17.654 1.00 67.38 150 PRO A N 1
ATOM 1137 C CA . PRO A 1 150 ? 3.894 -4.447 -18.763 1.00 67.38 150 PRO A CA 1
ATOM 1138 C C . PRO A 1 150 ? 2.488 -4.895 -18.342 1.00 67.38 150 PRO A C 1
ATOM 1140 O O . PRO A 1 150 ? 1.535 -4.647 -19.065 1.00 67.38 150 PRO A O 1
ATOM 1143 N N . ALA A 1 151 ? 2.361 -5.548 -17.181 1.00 67.94 151 ALA A N 1
ATOM 1144 C CA . ALA A 1 151 ? 1.065 -5.954 -16.624 1.00 67.94 151 ALA A CA 1
ATOM 1145 C C . ALA A 1 151 ? 0.251 -4.787 -16.036 1.00 67.94 151 ALA A C 1
ATOM 1147 O O . ALA A 1 151 ? -0.910 -4.970 -15.694 1.00 67.94 151 ALA A O 1
ATOM 1148 N N . PHE A 1 152 ? 0.856 -3.610 -15.865 1.00 74.62 152 PHE A N 1
ATOM 1149 C CA . PHE A 1 152 ? 0.166 -2.418 -15.394 1.00 74.62 152 PHE A CA 1
ATOM 1150 C C . PHE A 1 152 ? 0.154 -1.408 -16.534 1.00 74.62 152 PHE A C 1
ATOM 1152 O O . PHE A 1 152 ? 1.198 -0.881 -16.924 1.00 74.62 152 PHE A O 1
ATOM 1159 N N . GLU A 1 153 ? -1.025 -1.160 -17.098 1.00 65.19 153 GLU A N 1
ATOM 1160 C CA . GLU A 1 153 ? -1.172 -0.181 -18.166 1.00 65.19 153 GLU A CA 1
ATOM 1161 C C . GLU A 1 153 ? -0.759 1.203 -17.654 1.00 65.19 153 GLU A C 1
ATOM 1163 O O . GLU A 1 153 ? -1.376 1.788 -16.765 1.00 65.19 153 GLU A O 1
ATOM 1168 N N . HIS A 1 154 ? 0.341 1.723 -18.196 1.00 69.00 154 HIS A N 1
ATOM 1169 C CA . HIS A 1 154 ? 0.837 3.047 -17.860 1.00 69.00 154 HIS A CA 1
ATOM 1170 C C . HIS A 1 154 ? 1.415 3.723 -19.104 1.00 69.00 154 HIS A C 1
ATOM 1172 O O . HIS A 1 154 ? 2.546 3.461 -19.523 1.00 69.00 154 HIS A O 1
ATOM 1178 N N . THR A 1 155 ? 0.650 4.640 -19.696 1.00 63.28 155 THR A N 1
ATOM 1179 C CA . THR A 1 155 ? 1.132 5.478 -20.799 1.00 63.28 155 THR A CA 1
ATOM 1180 C C . THR A 1 155 ? 2.068 6.562 -20.268 1.00 63.28 155 THR A C 1
ATOM 1182 O O . THR A 1 155 ? 1.697 7.301 -19.358 1.00 63.28 155 THR A O 1
ATOM 1185 N N . PHE A 1 156 ? 3.265 6.698 -20.847 1.00 59.69 156 PHE A N 1
ATOM 1186 C CA . PHE A 1 156 ? 4.152 7.835 -20.589 1.00 59.69 156 PHE A CA 1
ATOM 1187 C C . PHE A 1 156 ? 4.016 8.888 -21.707 1.00 59.69 156 PHE A C 1
ATOM 1189 O O . PHE A 1 156 ? 4.128 8.526 -22.879 1.00 59.69 156 PHE A O 1
ATOM 1196 N N . PRO A 1 157 ? 3.816 10.183 -21.394 1.00 64.31 157 PRO A N 1
ATOM 1197 C CA . PRO A 1 157 ? 3.614 10.752 -20.060 1.00 64.31 157 PRO A CA 1
ATOM 1198 C C . PRO A 1 157 ? 2.271 10.317 -19.460 1.00 64.31 157 PRO A C 1
ATOM 1200 O O . PRO A 1 157 ? 1.304 10.142 -20.196 1.00 64.31 157 PRO A O 1
ATOM 1203 N N . CYS A 1 158 ? 2.210 10.177 -18.132 1.00 71.31 158 CYS A N 1
ATOM 1204 C CA . CYS A 1 158 ? 0.975 9.841 -17.420 1.00 71.31 158 CYS A CA 1
ATOM 1205 C C . CYS A 1 158 ? -0.075 10.931 -17.683 1.00 71.31 158 CYS A C 1
ATOM 1207 O O . CYS A 1 158 ? 0.032 12.045 -17.154 1.00 71.31 158 CYS A O 1
ATOM 1209 N N . LYS A 1 159 ? -1.056 10.626 -18.537 1.00 58.47 159 LYS A N 1
ATOM 1210 C CA . LYS A 1 159 ? -2.171 11.508 -18.878 1.00 58.47 159 LYS A CA 1
ATOM 1211 C C . LYS A 1 159 ? -3.376 11.056 -18.054 1.00 58.47 159 LYS A C 1
ATOM 1213 O O . LYS A 1 159 ? -3.861 9.958 -18.262 1.00 58.47 159 LYS A O 1
ATOM 1218 N N . GLN A 1 160 ? -3.832 11.931 -17.158 1.00 56.00 160 GLN A N 1
ATOM 1219 C CA . GLN A 1 160 ? -5.003 11.785 -16.275 1.00 56.00 160 GLN A CA 1
ATOM 1220 C C . GLN A 1 160 ? -4.839 10.904 -15.034 1.00 56.00 160 GLN A C 1
ATOM 1222 O O . GLN A 1 160 ? -4.104 9.925 -15.032 1.00 56.00 160 GLN A O 1
ATOM 1227 N N . THR A 1 161 ? -5.552 11.324 -13.983 1.00 60.88 161 THR A N 1
ATOM 1228 C CA . THR A 1 161 ? -5.898 10.561 -12.782 1.00 60.88 161 THR A CA 1
ATOM 1229 C C . THR A 1 161 ? -7.003 9.575 -13.141 1.00 60.88 161 THR A C 1
ATOM 1231 O O . THR A 1 161 ? -8.165 9.971 -13.238 1.00 60.88 161 THR A O 1
ATOM 1234 N N . ASP A 1 162 ? -6.635 8.327 -13.391 1.00 73.50 162 ASP A N 1
ATOM 1235 C CA . ASP A 1 162 ? -7.588 7.219 -13.452 1.00 73.50 162 ASP A CA 1
ATOM 1236 C C . ASP A 1 162 ? -7.804 6.651 -12.041 1.00 73.50 162 ASP A C 1
ATOM 1238 O O . ASP A 1 162 ? -6.936 6.782 -11.176 1.00 73.50 162 ASP A O 1
ATOM 1242 N N . ASN A 1 163 ? -8.944 6.018 -11.788 1.00 80.69 163 ASN A N 1
ATOM 1243 C CA . ASN A 1 163 ? -9.291 5.502 -10.471 1.00 80.69 163 ASN A CA 1
ATOM 1244 C C . ASN A 1 163 ? -8.268 4.464 -9.970 1.00 80.69 163 ASN A C 1
ATOM 1246 O O . ASN A 1 163 ? -7.933 4.438 -8.788 1.00 80.69 163 ASN A O 1
ATOM 1250 N N . VAL A 1 164 ? -7.674 3.668 -10.869 1.00 83.75 164 VAL A N 1
ATOM 1251 C CA . VAL A 1 164 ? -6.574 2.738 -10.537 1.00 83.75 164 VAL A CA 1
ATOM 1252 C C . VAL A 1 164 ? -5.380 3.470 -9.907 1.00 83.75 164 VAL A C 1
ATOM 1254 O O . VAL A 1 164 ? -4.674 2.925 -9.059 1.00 83.75 164 VAL A O 1
ATOM 1257 N N . GLN A 1 165 ? -5.141 4.723 -10.290 1.00 82.00 165 GLN A N 1
ATOM 1258 C CA . GLN A 1 165 ? -4.051 5.531 -9.745 1.00 82.00 165 GLN A CA 1
ATOM 1259 C C . GLN A 1 165 ? -4.352 6.007 -8.324 1.00 82.00 165 GLN A C 1
ATOM 1261 O O . GLN A 1 165 ? -3.440 6.053 -7.499 1.00 82.00 165 GLN A O 1
ATOM 1266 N N . ASP A 1 166 ? -5.614 6.322 -8.018 1.00 84.06 166 ASP A N 1
ATOM 1267 C CA . ASP A 1 166 ? -6.039 6.660 -6.654 1.00 84.06 166 ASP A CA 1
ATOM 1268 C C . ASP A 1 166 ? -5.791 5.479 -5.709 1.00 84.06 166 ASP A C 1
ATOM 1270 O O . ASP A 1 166 ? -5.331 5.673 -4.581 1.00 84.06 166 ASP A O 1
ATOM 1274 N N . TRP A 1 167 ? -5.988 4.250 -6.189 1.00 90.06 167 TRP A N 1
ATOM 1275 C CA . TRP A 1 167 ? -5.636 3.037 -5.456 1.00 90.06 167 TRP A CA 1
ATOM 1276 C C . TRP A 1 167 ? -4.134 2.916 -5.189 1.00 90.06 167 TRP A C 1
ATOM 1278 O O . TRP A 1 167 ? -3.739 2.755 -4.035 1.00 90.06 167 TRP A O 1
ATOM 1288 N N . TRP A 1 168 ? -3.282 3.045 -6.213 1.00 89.00 168 TRP A N 1
ATOM 1289 C CA . TRP A 1 168 ? -1.821 2.974 -6.036 1.00 89.00 168 TRP A CA 1
ATOM 1290 C C . TRP A 1 168 ? -1.277 4.023 -5.062 1.00 89.00 168 TRP A C 1
ATOM 1292 O O . TRP A 1 168 ? -0.310 3.768 -4.346 1.00 89.00 168 TRP A O 1
ATOM 1302 N N . ARG A 1 169 ? -1.921 5.186 -5.024 1.00 82.94 169 ARG A N 1
ATOM 1303 C CA . ARG A 1 169 ? -1.596 6.312 -4.152 1.00 82.94 169 ARG A CA 1
ATOM 1304 C C . ARG A 1 169 ? -2.016 6.094 -2.701 1.00 82.94 169 ARG A C 1
ATOM 1306 O O . ARG A 1 169 ? -1.230 6.282 -1.778 1.00 82.94 169 ARG A O 1
ATOM 1313 N N . SER A 1 170 ? -3.256 5.677 -2.495 1.00 87.38 170 SER A N 1
ATOM 1314 C CA . SER A 1 170 ? -3.867 5.680 -1.165 1.00 87.38 170 SER A CA 1
ATOM 1315 C C . SER A 1 170 ? -3.741 4.363 -0.414 1.00 87.38 170 SER A C 1
ATOM 1317 O O . SER A 1 170 ? -3.552 4.372 0.799 1.00 87.38 170 SER A O 1
ATOM 1319 N N . MET A 1 171 ? -3.773 3.227 -1.110 1.00 94.31 171 MET A N 1
ATOM 1320 C CA . MET A 1 171 ? -3.663 1.905 -0.494 1.00 94.31 171 MET A CA 1
ATOM 1321 C C . MET A 1 171 ? -2.426 1.756 0.407 1.00 94.31 171 MET A C 1
ATOM 1323 O O . MET A 1 171 ? -2.604 1.390 1.569 1.00 94.31 171 MET A O 1
ATOM 1327 N N . PRO A 1 172 ? -1.182 2.046 -0.037 1.00 93.81 172 PRO A N 1
ATOM 1328 C CA . PRO A 1 172 ? -0.021 1.865 0.832 1.00 93.81 172 PRO A CA 1
ATOM 1329 C C . PRO A 1 172 ? -0.052 2.789 2.055 1.00 93.81 172 PRO A C 1
ATOM 1331 O O . PRO A 1 172 ? 0.442 2.397 3.113 1.00 93.81 172 PRO A O 1
ATOM 1334 N N . TYR A 1 173 ? -0.667 3.970 1.933 1.00 91.50 173 TYR A N 1
ATOM 1335 C CA . TYR A 1 173 ? -0.883 4.887 3.048 1.00 91.50 173 TYR A CA 1
ATOM 1336 C C . TYR A 1 173 ? -1.896 4.331 4.053 1.00 91.50 173 TYR A C 1
ATOM 1338 O O . TYR A 1 173 ? -1.619 4.299 5.248 1.00 91.50 173 TYR A O 1
ATOM 1346 N N . PHE A 1 174 ? -3.049 3.838 3.594 1.00 93.25 174 PHE A N 1
ATOM 1347 C CA . PHE A 1 174 ? -4.051 3.249 4.484 1.00 93.25 174 PHE A CA 1
ATOM 1348 C C . PHE A 1 174 ? -3.547 1.981 5.168 1.00 93.25 174 PHE A C 1
ATOM 1350 O O . PHE A 1 174 ? -3.798 1.806 6.357 1.00 93.25 174 PHE A O 1
ATOM 1357 N N . ILE A 1 175 ? -2.775 1.143 4.468 1.00 95.62 175 ILE A N 1
ATOM 1358 C CA . ILE A 1 175 ? -2.108 -0.011 5.085 1.00 95.62 175 ILE A CA 1
ATOM 1359 C C . ILE A 1 175 ? -1.201 0.443 6.228 1.00 95.62 175 ILE A C 1
ATOM 1361 O O . ILE A 1 175 ? -1.165 -0.215 7.259 1.00 95.62 175 ILE A O 1
ATOM 1365 N N . LEU A 1 176 ? -0.498 1.569 6.081 1.00 93.88 176 LEU A N 1
ATOM 1366 C CA . LEU A 1 176 ? 0.311 2.117 7.164 1.00 93.88 176 LEU A CA 1
ATOM 1367 C C . LEU A 1 176 ? -0.548 2.711 8.287 1.00 93.88 176 LEU A C 1
ATOM 1369 O O . LEU A 1 176 ? -0.206 2.547 9.451 1.00 93.88 176 LEU A O 1
ATOM 1373 N N . ARG A 1 177 ? -1.627 3.431 7.971 1.00 91.44 177 ARG A N 1
ATOM 1374 C CA . ARG A 1 177 ? -2.390 4.219 8.955 1.00 91.44 177 ARG A CA 1
ATOM 1375 C C . ARG A 1 177 ? -3.505 3.461 9.652 1.00 91.44 177 ARG A C 1
ATOM 1377 O O . ARG A 1 177 ? -3.964 3.916 10.687 1.00 91.44 177 ARG A O 1
ATOM 1384 N N . VAL A 1 178 ? -3.939 2.317 9.148 1.00 93.56 178 VAL A N 1
ATOM 1385 C CA . VAL A 1 178 ? -4.947 1.497 9.821 1.00 93.56 178 VAL A CA 1
ATOM 1386 C C . VAL A 1 178 ? -4.243 0.378 10.574 1.00 93.56 178 VAL A C 1
ATOM 1388 O O . VAL A 1 178 ? -3.803 -0.591 9.962 1.00 93.56 178 VAL A O 1
ATOM 1391 N N . LYS A 1 179 ? -4.158 0.486 11.907 1.00 93.19 179 LYS A N 1
ATOM 1392 C CA . LYS A 1 179 ? -3.397 -0.444 12.762 1.00 93.19 179 LYS A CA 1
ATOM 1393 C C . LYS A 1 179 ? -3.692 -1.921 12.476 1.00 93.19 179 LYS A C 1
ATOM 1395 O O . LYS A 1 179 ? -2.761 -2.691 12.273 1.00 93.19 179 LYS A O 1
ATOM 1400 N N . VAL A 1 180 ? -4.967 -2.302 12.399 1.00 94.69 180 VAL A N 1
ATOM 1401 C CA . VAL A 1 180 ? -5.376 -3.700 12.159 1.00 94.69 180 VAL A CA 1
ATOM 1402 C C . VAL A 1 180 ? -4.911 -4.200 10.784 1.00 94.69 180 VAL A C 1
ATOM 1404 O O . VAL A 1 180 ? -4.396 -5.311 10.665 1.00 94.69 180 VAL A O 1
ATOM 1407 N N . ILE A 1 181 ? -5.024 -3.365 9.745 1.00 96.50 181 ILE A N 1
ATOM 1408 C CA . ILE A 1 181 ? -4.554 -3.700 8.393 1.00 96.50 181 ILE A CA 1
ATOM 1409 C C . ILE A 1 181 ? -3.023 -3.775 8.375 1.00 96.50 181 ILE A C 1
ATOM 1411 O O . ILE A 1 181 ? -2.469 -4.733 7.830 1.00 96.50 181 ILE A O 1
ATOM 1415 N N . ARG A 1 182 ? -2.338 -2.809 9.006 1.00 96.19 182 ARG A N 1
ATOM 1416 C CA . ARG A 1 182 ? -0.877 -2.779 9.161 1.00 96.19 182 ARG A CA 1
ATOM 1417 C C . ARG A 1 182 ? -0.378 -4.077 9.777 1.00 96.19 182 ARG A C 1
ATOM 1419 O O . ARG A 1 182 ? 0.480 -4.734 9.197 1.00 96.19 182 ARG A O 1
ATOM 1426 N N . GLU A 1 183 ? -0.946 -4.469 10.914 1.00 95.31 183 GLU A N 1
ATOM 1427 C CA . GLU A 1 183 ? -0.586 -5.685 11.643 1.00 95.31 183 GLU A CA 1
ATOM 1428 C C . GLU A 1 183 ? -0.777 -6.941 10.786 1.00 95.31 183 GLU A C 1
ATOM 1430 O O . GLU A 1 183 ? 0.146 -7.753 10.677 1.00 95.31 183 GLU A O 1
ATOM 1435 N N . ALA A 1 184 ? -1.926 -7.081 10.121 1.00 96.50 184 ALA A N 1
ATOM 1436 C CA . ALA A 1 184 ? -2.230 -8.240 9.285 1.00 96.50 184 ALA A CA 1
ATOM 1437 C C . ALA A 1 184 ? -1.297 -8.349 8.065 1.00 96.50 184 ALA A C 1
ATOM 1439 O O . ALA A 1 184 ? -0.709 -9.409 7.802 1.00 96.50 184 ALA A O 1
ATOM 1440 N N . VAL A 1 185 ? -1.115 -7.245 7.331 1.00 96.50 185 VAL A N 1
ATOM 1441 C CA . VAL A 1 185 ? -0.247 -7.200 6.149 1.00 96.50 185 VAL A CA 1
ATOM 1442 C C . VAL A 1 185 ? 1.207 -7.432 6.558 1.00 96.50 185 VAL A C 1
ATOM 1444 O O . VAL A 1 185 ? 1.859 -8.317 6.005 1.00 96.50 185 VAL A O 1
ATOM 1447 N N . PHE A 1 186 ? 1.723 -6.711 7.556 1.00 96.31 186 PHE A N 1
ATOM 1448 C CA . PHE A 1 186 ? 3.134 -6.801 7.945 1.00 96.31 186 PHE A CA 1
ATOM 1449 C C . PHE A 1 186 ? 3.474 -8.175 8.522 1.00 96.31 186 PHE A C 1
ATOM 1451 O O . PHE A 1 186 ? 4.477 -8.767 8.127 1.00 96.31 186 PHE A O 1
ATOM 1458 N N . THR A 1 187 ? 2.600 -8.761 9.343 1.00 95.19 187 THR A N 1
ATOM 1459 C CA . THR A 1 187 ? 2.798 -10.125 9.864 1.00 95.19 187 THR A CA 1
ATOM 1460 C C . THR A 1 187 ? 2.892 -11.157 8.736 1.00 95.19 187 THR A C 1
ATOM 1462 O O . THR A 1 187 ? 3.747 -12.059 8.768 1.00 95.19 187 THR A O 1
ATOM 1465 N N . THR A 1 188 ? 2.058 -11.001 7.701 1.00 94.88 188 THR A N 1
ATOM 1466 C CA . THR A 1 188 ? 2.070 -11.848 6.498 1.00 94.88 188 THR A CA 1
ATOM 1467 C C . THR A 1 188 ? 3.366 -11.682 5.705 1.00 94.88 188 THR A C 1
ATOM 1469 O O . THR A 1 188 ? 3.928 -12.663 5.221 1.00 94.88 188 THR A O 1
ATOM 1472 N N . LEU A 1 189 ? 3.894 -10.461 5.643 1.00 94.75 189 LEU A N 1
ATOM 1473 C CA . LEU A 1 189 ? 5.200 -10.140 5.065 1.00 94.75 189 LEU A CA 1
ATOM 1474 C C . LEU A 1 189 ? 6.379 -10.612 5.945 1.00 94.75 189 LEU A C 1
ATOM 1476 O O . LEU A 1 189 ? 7.510 -10.730 5.473 1.00 94.75 189 LEU A O 1
ATOM 1480 N N . GLY A 1 190 ? 6.130 -10.949 7.212 1.00 94.69 190 GLY A N 1
ATOM 1481 C CA . GLY A 1 190 ? 7.173 -11.280 8.183 1.00 94.69 190 GLY A CA 1
ATOM 1482 C C . GLY A 1 190 ? 7.910 -10.056 8.726 1.00 94.69 190 GLY A C 1
ATOM 1483 O O . GLY A 1 190 ? 9.077 -10.174 9.078 1.00 94.69 190 GLY A O 1
ATOM 1484 N N . LEU A 1 191 ? 7.233 -8.912 8.773 1.00 94.56 191 LEU A N 1
ATOM 1485 C CA . LEU A 1 191 ? 7.702 -7.660 9.357 1.00 94.56 191 LEU A CA 1
ATOM 1486 C C . LEU A 1 191 ? 7.017 -7.427 10.710 1.00 94.56 191 LEU A C 1
ATOM 1488 O O . LEU A 1 191 ? 5.878 -7.851 10.912 1.00 94.56 191 LEU A O 1
ATOM 1492 N N . ASP A 1 192 ? 7.691 -6.718 11.615 1.00 94.44 192 ASP A N 1
ATOM 1493 C CA . ASP A 1 192 ? 7.064 -6.212 12.840 1.00 94.44 192 ASP A CA 1
ATOM 1494 C C . ASP A 1 192 ? 6.124 -5.033 12.494 1.00 94.44 192 ASP A C 1
ATOM 1496 O O . ASP A 1 192 ? 6.531 -4.164 11.716 1.00 94.44 192 ASP A O 1
ATOM 1500 N N . PRO A 1 193 ? 4.898 -4.937 13.042 1.00 93.06 193 PRO A N 1
ATOM 1501 C CA . PRO A 1 193 ? 3.973 -3.832 12.755 1.00 93.06 193 PRO A CA 1
ATOM 1502 C C . PRO A 1 193 ? 4.538 -2.427 13.030 1.00 93.06 193 PRO A C 1
ATOM 1504 O O . PRO A 1 193 ? 4.091 -1.459 12.418 1.00 93.06 193 PRO A O 1
ATOM 1507 N N . ASN A 1 194 ? 5.539 -2.319 13.908 1.00 91.31 194 ASN A N 1
ATOM 1508 C CA . ASN A 1 194 ? 6.216 -1.087 14.319 1.00 91.31 194 ASN A CA 1
ATOM 1509 C C . ASN A 1 194 ? 7.631 -0.965 13.724 1.00 91.31 194 ASN A C 1
ATOM 1511 O O . ASN A 1 194 ? 8.465 -0.216 14.254 1.00 91.31 194 ASN A O 1
ATOM 1515 N N . THR A 1 195 ? 7.916 -1.721 12.654 1.00 91.62 195 THR A N 1
ATOM 1516 C CA . THR A 1 195 ? 9.211 -1.725 11.952 1.00 91.62 195 THR A CA 1
ATOM 1517 C C . THR A 1 195 ? 9.606 -0.317 11.508 1.00 91.62 195 THR A C 1
ATOM 1519 O O . THR A 1 195 ? 10.745 0.096 11.711 1.00 91.62 195 THR A O 1
ATOM 1522 N N . PHE A 1 196 ? 8.670 0.437 10.927 1.00 90.69 196 PHE A N 1
ATOM 1523 C CA . PHE A 1 196 ? 8.937 1.790 10.445 1.00 90.69 196 PHE A CA 1
ATOM 1524 C C . PHE A 1 196 ? 8.678 2.803 11.547 1.00 90.69 196 PHE A C 1
ATOM 1526 O O . PHE A 1 196 ? 7.588 2.832 12.118 1.00 90.69 196 PHE A O 1
ATOM 1533 N N . LYS A 1 197 ? 9.685 3.638 11.814 1.00 84.81 197 LYS A N 1
ATOM 1534 C CA . LYS A 1 197 ? 9.594 4.748 12.766 1.00 84.81 197 LYS A CA 1
ATOM 1535 C C . LYS A 1 197 ? 9.108 6.027 12.104 1.00 84.81 197 LYS A C 1
ATOM 1537 O O . LYS A 1 197 ? 8.519 6.840 12.778 1.00 84.81 197 LYS A O 1
ATOM 1542 N N . SER A 1 198 ? 9.254 6.194 10.797 1.00 86.88 198 SER A N 1
ATOM 1543 C CA . SER A 1 198 ? 8.685 7.351 10.112 1.00 86.88 198 SER A CA 1
ATOM 1544 C C . SER A 1 198 ? 7.950 6.951 8.841 1.00 86.88 198 SER A C 1
ATOM 1546 O O . SER A 1 198 ? 8.262 5.946 8.194 1.00 86.88 198 SER A O 1
ATOM 1548 N N . ILE A 1 199 ? 6.990 7.788 8.448 1.00 86.38 199 ILE A N 1
ATOM 1549 C CA . ILE A 1 199 ? 6.314 7.691 7.150 1.00 86.38 199 ILE A CA 1
ATOM 1550 C C . ILE A 1 199 ? 7.329 7.780 6.012 1.00 86.38 199 ILE A C 1
ATOM 1552 O O . ILE A 1 199 ? 7.215 7.053 5.029 1.00 86.38 199 ILE A O 1
ATOM 1556 N N . LYS A 1 200 ? 8.352 8.626 6.166 1.00 85.31 200 LYS A N 1
ATOM 1557 C CA . LYS A 1 200 ? 9.428 8.788 5.191 1.00 85.31 200 LYS A CA 1
ATOM 1558 C C . LYS A 1 200 ? 10.208 7.489 4.975 1.00 85.31 200 LYS A C 1
ATOM 1560 O O . LYS A 1 200 ? 10.418 7.104 3.827 1.00 85.31 200 LYS A O 1
ATOM 1565 N N . ASP A 1 201 ? 10.588 6.790 6.044 1.00 87.69 201 ASP A N 1
ATOM 1566 C CA . ASP A 1 201 ? 11.312 5.514 5.947 1.00 87.69 201 ASP A CA 1
ATOM 1567 C C . ASP A 1 201 ? 10.474 4.446 5.249 1.00 87.69 201 ASP A C 1
ATOM 1569 O O . ASP A 1 201 ? 10.973 3.722 4.386 1.00 87.69 201 ASP A O 1
ATOM 1573 N N . TYR A 1 202 ? 9.184 4.380 5.586 1.00 90.62 202 TYR A N 1
ATOM 1574 C CA . TYR A 1 202 ? 8.243 3.481 4.933 1.00 90.62 202 TYR A CA 1
ATOM 1575 C C . TYR A 1 202 ? 8.081 3.812 3.444 1.00 90.62 202 TYR A C 1
ATOM 1577 O O . TYR A 1 202 ? 8.218 2.924 2.602 1.00 90.62 202 TYR A O 1
ATOM 1585 N N . SER A 1 203 ? 7.876 5.086 3.099 1.00 86.50 203 SER A N 1
ATOM 1586 C CA . SER A 1 203 ? 7.827 5.567 1.715 1.00 86.50 203 SER A CA 1
ATOM 1587 C C . SER A 1 203 ? 9.071 5.159 0.929 1.00 86.50 203 SER A C 1
ATOM 1589 O O . SER A 1 203 ? 8.964 4.558 -0.137 1.00 86.50 203 SER A O 1
ATOM 1591 N N . ILE A 1 204 ? 10.263 5.415 1.469 1.00 85.19 204 ILE A N 1
ATOM 1592 C CA . ILE A 1 204 ? 11.526 5.033 0.827 1.00 85.19 204 ILE A CA 1
ATOM 1593 C C . ILE A 1 204 ? 11.581 3.518 0.629 1.00 85.19 204 ILE A C 1
ATOM 1595 O O . ILE A 1 204 ? 11.883 3.048 -0.471 1.00 85.19 204 ILE A O 1
ATOM 1599 N N . TRP A 1 205 ? 11.241 2.747 1.661 1.00 90.62 205 TRP A N 1
ATOM 1600 C CA . TRP A 1 205 ? 11.236 1.291 1.611 1.00 90.62 205 TRP A CA 1
ATOM 1601 C C . TRP A 1 205 ? 10.320 0.737 0.513 1.00 90.62 205 TRP A C 1
ATOM 1603 O O . TRP A 1 205 ? 10.728 -0.188 -0.192 1.00 90.62 205 TRP A O 1
ATOM 1613 N N . LEU A 1 206 ? 9.140 1.325 0.281 1.00 90.88 206 LEU A N 1
ATOM 1614 C CA . LEU A 1 206 ? 8.212 0.897 -0.778 1.00 90.88 206 LEU A CA 1
ATOM 1615 C C . LEU A 1 206 ? 8.843 0.911 -2.178 1.00 90.88 206 LEU A C 1
ATOM 1617 O O . LEU A 1 206 ? 8.489 0.080 -3.021 1.00 90.88 206 LEU A O 1
ATOM 1621 N N . THR A 1 207 ? 9.789 1.822 -2.425 1.00 85.19 207 THR A N 1
ATOM 1622 C CA . THR A 1 207 ? 10.469 1.968 -3.724 1.00 85.19 207 THR A CA 1
ATOM 1623 C C . THR A 1 207 ? 11.572 0.933 -3.953 1.00 85.19 207 THR A C 1
ATOM 1625 O O . THR A 1 207 ? 11.953 0.680 -5.104 1.00 85.19 207 THR A O 1
ATOM 1628 N N . LYS A 1 208 ? 12.077 0.310 -2.878 1.00 86.38 208 LYS A N 1
ATOM 1629 C CA . LYS A 1 208 ? 13.165 -0.671 -2.932 1.00 86.38 208 LYS A CA 1
ATOM 1630 C C . LYS A 1 208 ? 12.674 -1.998 -3.519 1.00 86.38 208 LYS A C 1
ATOM 1632 O O . LYS A 1 208 ? 11.481 -2.306 -3.550 1.00 86.38 208 LYS A O 1
ATOM 1637 N N . ARG A 1 209 ? 13.619 -2.805 -4.012 1.00 87.38 209 ARG A N 1
ATOM 1638 C CA . ARG A 1 209 ? 13.335 -4.144 -4.557 1.00 87.38 209 ARG A CA 1
ATOM 1639 C C . ARG A 1 209 ? 12.804 -5.050 -3.449 1.00 87.38 209 ARG A C 1
ATOM 1641 O O . ARG A 1 209 ? 13.389 -5.090 -2.373 1.00 87.38 209 ARG A O 1
ATOM 1648 N N . ALA A 1 210 ? 11.770 -5.834 -3.746 1.00 89.75 210 ALA A N 1
ATOM 1649 C CA . ALA A 1 210 ? 11.181 -6.740 -2.759 1.00 89.75 210 ALA A CA 1
ATOM 1650 C C . ALA A 1 210 ? 12.062 -7.944 -2.422 1.00 89.75 210 ALA A C 1
ATOM 1652 O O . ALA A 1 210 ? 11.889 -8.603 -1.399 1.00 89.75 210 ALA A O 1
ATOM 1653 N N . LEU A 1 211 ? 12.980 -8.269 -3.329 1.00 88.25 211 LEU A N 1
ATOM 1654 C CA . LEU A 1 211 ? 13.816 -9.451 -3.264 1.00 88.25 211 LEU A CA 1
ATOM 1655 C C . LEU A 1 211 ? 15.292 -9.065 -3.333 1.00 88.25 211 LEU A C 1
ATOM 1657 O O . LEU A 1 211 ? 15.646 -8.147 -4.085 1.00 88.25 211 LEU A O 1
ATOM 1661 N N . PRO A 1 212 ? 16.168 -9.792 -2.616 1.00 86.38 212 PRO A N 1
ATOM 1662 C CA . PRO A 1 212 ? 17.596 -9.540 -2.677 1.00 86.38 212 PRO A CA 1
ATOM 1663 C C . PRO A 1 212 ? 18.126 -9.801 -4.097 1.00 86.38 212 PRO A C 1
ATOM 1665 O O . PRO A 1 212 ? 17.569 -10.647 -4.803 1.00 86.38 212 PRO A O 1
ATOM 1668 N N . PRO A 1 213 ? 19.211 -9.126 -4.525 1.00 85.75 213 PRO A N 1
ATOM 1669 C CA . PRO A 1 213 ? 19.762 -9.261 -5.878 1.00 85.75 213 PRO A CA 1
ATOM 1670 C C . PRO A 1 213 ? 20.072 -10.699 -6.310 1.00 85.75 213 PRO A C 1
ATOM 1672 O O . PRO A 1 213 ? 20.044 -10.996 -7.497 1.00 85.75 213 PRO A O 1
ATOM 1675 N N . GLN A 1 214 ? 20.360 -11.585 -5.355 1.00 87.50 214 GLN A N 1
ATOM 1676 C CA . GLN A 1 214 ? 20.701 -12.988 -5.596 1.00 87.50 214 GLN A CA 1
ATOM 1677 C C . GLN A 1 214 ? 19.471 -13.889 -5.799 1.00 87.50 214 GLN A C 1
ATOM 1679 O O . GLN A 1 214 ? 19.619 -15.052 -6.165 1.00 87.50 214 GLN A O 1
ATOM 1684 N N . HIS A 1 215 ? 18.255 -13.396 -5.542 1.00 85.06 215 HIS A N 1
ATOM 1685 C CA . HIS A 1 215 ? 17.045 -14.198 -5.690 1.00 85.06 215 HIS A CA 1
ATOM 1686 C C . HIS A 1 215 ? 16.719 -14.411 -7.180 1.00 85.06 215 HIS A C 1
ATOM 1688 O O . HIS A 1 215 ? 16.711 -13.434 -7.932 1.00 85.06 215 HIS A O 1
ATOM 1694 N 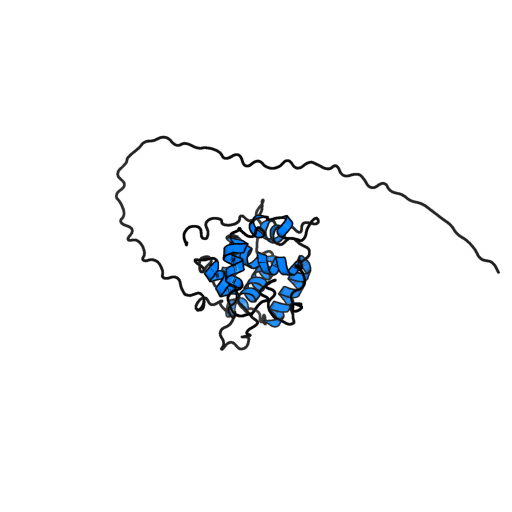N . PRO A 1 216 ? 16.344 -15.630 -7.621 1.00 85.12 216 PRO A N 1
ATOM 1695 C CA . PRO A 1 216 ? 16.085 -15.937 -9.039 1.00 85.12 216 PRO A CA 1
ATOM 1696 C C . PRO A 1 216 ? 14.938 -15.123 -9.654 1.00 85.12 216 PRO A C 1
ATOM 1698 O O . PRO A 1 216 ? 14.817 -15.003 -10.868 1.00 85.12 216 PRO A O 1
ATOM 1701 N N . HIS A 1 217 ? 14.081 -14.564 -8.804 1.00 82.62 217 HIS A N 1
ATOM 1702 C CA . HIS A 1 217 ? 12.940 -13.738 -9.186 1.00 82.62 217 HIS A CA 1
ATOM 1703 C C . HIS A 1 217 ? 13.150 -12.239 -8.919 1.00 82.62 217 HIS A C 1
ATOM 1705 O O . HIS A 1 217 ? 12.196 -11.465 -8.985 1.00 82.62 217 HIS A O 1
ATOM 1711 N N . CYS A 1 218 ? 14.371 -11.811 -8.577 1.00 83.06 218 CYS A N 1
ATOM 1712 C CA . CYS A 1 218 ? 14.663 -10.398 -8.366 1.00 83.06 218 CYS A CA 1
ATOM 1713 C C . CYS A 1 218 ? 14.527 -9.631 -9.688 1.00 83.06 218 CYS A C 1
ATOM 1715 O O . CYS A 1 218 ? 15.210 -9.916 -10.669 1.00 83.06 218 CYS A O 1
ATOM 1717 N N . SER A 1 219 ? 13.658 -8.624 -9.704 1.00 83.38 219 SER A N 1
ATOM 1718 C CA . SER A 1 219 ? 13.513 -7.685 -10.813 1.00 83.38 219 SER A CA 1
ATOM 1719 C C . SER A 1 219 ? 13.502 -6.268 -10.265 1.00 83.38 219 SER A C 1
ATOM 1721 O O . SER A 1 219 ? 12.935 -6.007 -9.205 1.00 83.38 219 SER A O 1
ATOM 1723 N N . LYS A 1 220 ? 14.096 -5.326 -11.006 1.00 78.38 220 LYS A N 1
ATOM 1724 C CA . LYS A 1 220 ? 14.068 -3.897 -10.653 1.00 78.38 220 LYS A CA 1
ATOM 1725 C C . LYS A 1 220 ? 12.642 -3.327 -10.577 1.00 78.38 220 LYS A C 1
ATOM 1727 O O . LYS A 1 220 ? 12.426 -2.355 -9.867 1.00 78.38 220 LYS A O 1
ATOM 1732 N N . ASN A 1 221 ? 11.693 -3.958 -11.271 1.00 79.94 221 ASN A N 1
ATOM 1733 C CA . ASN A 1 221 ? 10.287 -3.553 -11.318 1.00 79.94 221 ASN A CA 1
ATOM 1734 C C . ASN A 1 221 ? 9.422 -4.296 -10.279 1.00 79.94 221 ASN A C 1
ATOM 1736 O O . ASN A 1 221 ? 8.220 -4.063 -10.201 1.00 79.94 221 ASN A O 1
ATOM 1740 N N . PHE A 1 222 ? 10.012 -5.215 -9.506 1.00 87.06 222 PHE A N 1
ATOM 1741 C CA . PHE A 1 222 ? 9.330 -5.963 -8.454 1.00 87.06 222 PHE A CA 1
ATOM 1742 C C . PHE A 1 222 ? 9.727 -5.395 -7.087 1.00 87.06 222 PHE A C 1
ATOM 1744 O O . PHE A 1 222 ? 10.711 -5.811 -6.468 1.00 87.06 222 PHE A O 1
ATOM 1751 N N . THR A 1 223 ? 8.994 -4.368 -6.664 1.00 89.62 223 THR A N 1
ATOM 1752 C CA . THR A 1 223 ? 9.278 -3.569 -5.466 1.00 89.62 223 THR A CA 1
ATOM 1753 C C . THR A 1 223 ? 8.465 -4.009 -4.257 1.00 89.62 223 THR A C 1
ATOM 1755 O O . THR A 1 223 ? 7.491 -4.755 -4.384 1.00 89.62 223 THR A O 1
ATOM 1758 N N . ASN A 1 224 ? 8.841 -3.511 -3.078 1.00 91.75 224 ASN A N 1
ATOM 1759 C CA . ASN A 1 224 ? 8.068 -3.695 -1.853 1.00 91.75 224 ASN A CA 1
ATOM 1760 C C . ASN A 1 224 ? 6.619 -3.205 -2.011 1.00 91.75 224 ASN A C 1
ATOM 1762 O O . ASN A 1 224 ? 5.714 -3.873 -1.523 1.00 91.75 224 ASN A O 1
ATOM 1766 N N . LEU A 1 225 ? 6.377 -2.126 -2.772 1.00 92.19 225 LEU A N 1
ATOM 1767 C CA . LEU A 1 225 ? 5.023 -1.664 -3.111 1.00 92.19 225 LEU A CA 1
ATOM 1768 C C . LEU A 1 225 ? 4.176 -2.749 -3.797 1.00 92.19 225 LEU A C 1
ATOM 1770 O O . LEU A 1 225 ? 3.023 -2.948 -3.426 1.00 92.19 225 LEU A O 1
ATOM 1774 N N . VAL A 1 226 ? 4.741 -3.474 -4.770 1.00 91.81 226 VAL A N 1
ATOM 1775 C CA . VAL A 1 226 ? 4.026 -4.552 -5.481 1.00 91.81 226 VAL A CA 1
ATOM 1776 C C . VAL A 1 226 ? 3.666 -5.680 -4.517 1.00 91.81 226 VAL A C 1
ATOM 1778 O O . VAL A 1 226 ? 2.537 -6.164 -4.515 1.00 91.81 226 VAL A O 1
ATOM 1781 N N . VAL A 1 227 ? 4.608 -6.092 -3.669 1.00 94.19 227 VAL A N 1
ATOM 1782 C CA . VAL A 1 227 ? 4.373 -7.185 -2.716 1.00 94.19 227 VAL A CA 1
ATOM 1783 C C . VAL A 1 227 ? 3.378 -6.787 -1.624 1.00 94.19 227 VAL A C 1
ATOM 1785 O O . VAL A 1 227 ? 2.531 -7.598 -1.240 1.00 94.19 227 VAL A O 1
ATOM 1788 N N . LEU A 1 228 ? 3.440 -5.540 -1.158 1.00 96.00 228 LEU A N 1
ATOM 1789 C CA . LEU A 1 228 ? 2.486 -4.973 -0.212 1.00 96.00 228 LEU A CA 1
ATOM 1790 C C . LEU A 1 228 ? 1.068 -4.974 -0.802 1.00 96.00 228 LEU A C 1
ATOM 1792 O O . LEU A 1 228 ? 0.150 -5.499 -0.174 1.00 96.00 228 LEU A O 1
ATOM 1796 N N . ALA A 1 229 ? 0.913 -4.459 -2.026 1.00 95.50 229 ALA A N 1
ATOM 1797 C CA . ALA A 1 229 ? -0.353 -4.430 -2.756 1.00 95.50 229 ALA A CA 1
ATOM 1798 C C . ALA A 1 229 ? -0.951 -5.833 -2.919 1.00 95.50 229 ALA A C 1
ATOM 1800 O O . ALA A 1 229 ? -2.102 -6.064 -2.556 1.00 95.50 229 ALA A O 1
ATOM 1801 N N . TYR A 1 230 ? -0.151 -6.790 -3.403 1.00 95.38 230 TYR A N 1
ATOM 1802 C CA . TYR A 1 230 ? -0.567 -8.188 -3.528 1.00 95.38 230 TYR A CA 1
ATOM 1803 C C . TYR A 1 230 ? -1.059 -8.753 -2.194 1.00 95.38 230 TYR A C 1
ATOM 1805 O O . TYR A 1 230 ? -2.121 -9.367 -2.133 1.00 95.38 230 TYR A O 1
ATOM 1813 N N . THR A 1 231 ? -0.297 -8.530 -1.122 1.00 96.06 231 THR A N 1
ATOM 1814 C CA . THR A 1 231 ? -0.605 -9.085 0.199 1.00 96.06 231 THR A CA 1
ATOM 1815 C C . THR A 1 231 ? -1.911 -8.527 0.744 1.00 96.06 231 THR A C 1
ATOM 1817 O O . THR A 1 231 ? -2.760 -9.300 1.179 1.00 96.06 231 THR A O 1
ATOM 1820 N N . PHE A 1 232 ? -2.102 -7.209 0.668 1.00 96.94 232 PHE A N 1
ATOM 1821 C CA . PHE A 1 232 ? -3.345 -6.563 1.075 1.00 96.94 232 PHE A CA 1
ATOM 1822 C C . PHE A 1 232 ? -4.548 -7.086 0.280 1.00 96.94 232 PHE A C 1
ATOM 1824 O O . PHE A 1 232 ? -5.510 -7.572 0.870 1.00 96.94 232 PHE A O 1
ATOM 1831 N N . LEU A 1 233 ? -4.473 -7.063 -1.054 1.00 95.69 233 LEU A N 1
ATOM 1832 C CA . LEU A 1 233 ? -5.575 -7.494 -1.918 1.00 95.69 233 LEU A CA 1
ATOM 1833 C C . LEU A 1 233 ? -5.912 -8.978 -1.731 1.00 95.69 233 LEU A C 1
ATOM 1835 O O . LEU A 1 233 ? -7.084 -9.356 -1.773 1.00 95.69 233 LEU A O 1
ATOM 1839 N N . ARG A 1 234 ? -4.903 -9.827 -1.494 1.00 95.06 234 AR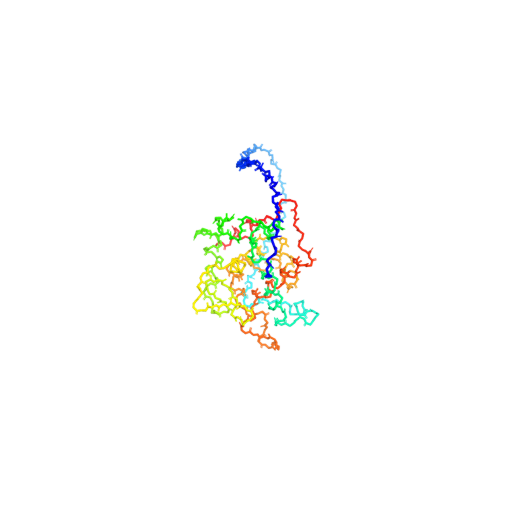G A N 1
ATOM 1840 C CA . ARG A 1 234 ? -5.117 -11.245 -1.188 1.00 95.06 234 ARG A CA 1
ATOM 1841 C C . ARG A 1 234 ? -5.863 -11.412 0.131 1.00 95.06 234 ARG A C 1
ATOM 1843 O O . ARG A 1 234 ? -6.880 -12.093 0.143 1.00 95.06 234 ARG A O 1
ATOM 1850 N N . LEU A 1 235 ? -5.399 -10.765 1.204 1.00 95.19 235 LEU A N 1
ATOM 1851 C CA . LEU A 1 235 ? -6.057 -10.826 2.514 1.00 95.19 235 LEU A CA 1
ATOM 1852 C C . LEU A 1 235 ? -7.501 -10.317 2.439 1.00 95.19 235 LEU A C 1
ATOM 1854 O O . LEU A 1 235 ? -8.397 -10.933 3.011 1.00 95.19 235 LEU A O 1
ATOM 1858 N N . GLN A 1 236 ? -7.743 -9.250 1.678 1.00 94.25 236 GLN A N 1
ATOM 1859 C CA . GLN A 1 236 ? -9.089 -8.741 1.438 1.00 94.25 236 GLN A CA 1
ATOM 1860 C C . GLN A 1 236 ? -9.972 -9.767 0.712 1.00 94.25 236 GLN A C 1
ATOM 1862 O O . GLN A 1 236 ? -11.097 -10.027 1.130 1.00 94.25 236 GLN A O 1
ATOM 1867 N N . THR A 1 237 ? -9.458 -10.383 -0.357 1.00 93.12 237 THR A N 1
ATOM 1868 C CA . THR A 1 237 ? -10.187 -11.394 -1.148 1.00 93.12 237 THR A CA 1
ATOM 1869 C C . THR A 1 237 ? -10.493 -12.645 -0.321 1.00 93.12 237 THR A C 1
ATOM 1871 O O . THR A 1 237 ? -11.568 -13.230 -0.438 1.00 93.12 237 THR A O 1
ATOM 1874 N N . GLU A 1 238 ? -9.568 -13.031 0.558 1.00 94.19 238 GLU A N 1
ATOM 1875 C CA . GLU A 1 238 ? -9.717 -14.131 1.517 1.00 94.19 238 GLU A CA 1
ATOM 1876 C C . GLU A 1 238 ? -10.620 -13.764 2.711 1.00 94.19 238 GLU A C 1
ATOM 1878 O O . GLU A 1 238 ? -10.867 -14.617 3.562 1.00 94.19 238 GLU A O 1
ATOM 1883 N N . LYS A 1 239 ? -11.130 -12.523 2.776 1.00 93.75 239 LYS A N 1
ATOM 1884 C CA . LYS A 1 239 ? -11.911 -11.971 3.898 1.00 93.75 239 LYS A CA 1
ATOM 1885 C C . LYS A 1 239 ? -11.186 -12.080 5.245 1.00 93.75 239 LYS A C 1
ATOM 1887 O O . LYS A 1 239 ? -11.815 -12.242 6.283 1.00 93.75 239 LYS A O 1
ATOM 1892 N N . ALA A 1 240 ? -9.858 -11.987 5.220 1.00 94.00 240 ALA A N 1
ATOM 1893 C CA . ALA A 1 240 ? -9.005 -12.023 6.405 1.00 94.00 240 ALA A CA 1
ATOM 1894 C C . ALA A 1 240 ? -8.866 -10.650 7.090 1.00 94.00 240 ALA A C 1
ATOM 1896 O O . ALA A 1 240 ? -8.266 -10.557 8.159 1.00 94.00 240 ALA A O 1
ATOM 1897 N N . LEU A 1 241 ? -9.390 -9.586 6.473 1.00 93.12 241 LEU A N 1
ATOM 1898 C CA . LEU A 1 241 ? -9.465 -8.242 7.043 1.00 93.12 241 LEU A CA 1
ATOM 1899 C C . LEU A 1 241 ? -10.921 -7.968 7.436 1.00 93.12 241 LEU A C 1
ATOM 1901 O O . LEU A 1 241 ? -11.748 -7.628 6.592 1.00 93.12 241 LEU A O 1
ATOM 1905 N N . GLU A 1 242 ? -11.247 -8.182 8.709 1.00 90.12 242 GLU A N 1
ATOM 1906 C CA . GLU A 1 242 ? -12.580 -7.886 9.236 1.00 90.12 242 GLU A CA 1
ATOM 1907 C C . GLU A 1 242 ? -12.761 -6.378 9.410 1.00 90.12 242 GLU A C 1
ATOM 1909 O O . GLU A 1 242 ? -11.967 -5.723 10.090 1.00 90.12 242 GLU A O 1
ATOM 1914 N N . VAL A 1 243 ? -13.834 -5.835 8.833 1.00 89.81 243 VAL A N 1
ATOM 1915 C CA . VAL A 1 243 ? -14.210 -4.432 9.015 1.00 89.81 243 VAL A CA 1
ATOM 1916 C C . VAL A 1 243 ? -15.152 -4.332 10.221 1.00 89.81 243 VAL A C 1
ATOM 1918 O O . VAL A 1 243 ? -16.228 -4.937 10.200 1.00 89.81 243 VAL A O 1
ATOM 1921 N N . PRO A 1 244 ? -14.787 -3.597 11.286 1.00 89.31 244 PRO A N 1
ATOM 1922 C CA . PRO A 1 244 ? -15.650 -3.447 12.451 1.00 89.31 244 PRO A CA 1
ATOM 1923 C C . PRO A 1 244 ? -16.877 -2.583 12.130 1.00 89.31 244 PRO A C 1
ATOM 1925 O O . PRO A 1 244 ? -16.884 -1.796 11.183 1.00 89.31 244 PRO A O 1
ATOM 1928 N N . ALA A 1 245 ? -17.917 -2.682 12.962 1.00 87.44 245 ALA A N 1
ATOM 1929 C CA . ALA A 1 245 ? -19.073 -1.795 12.865 1.00 87.44 245 ALA A CA 1
ATOM 1930 C C . ALA A 1 245 ? -18.630 -0.327 13.028 1.00 87.44 245 ALA A C 1
ATOM 1932 O O . ALA A 1 245 ? -18.074 0.042 14.061 1.00 87.44 245 ALA A O 1
ATOM 1933 N N . GLY A 1 246 ? -18.872 0.497 12.004 1.00 86.81 246 GLY A N 1
ATOM 1934 C CA . GLY A 1 246 ? -18.405 1.890 11.945 1.00 86.81 246 GLY A CA 1
ATOM 1935 C C . GLY A 1 246 ? -17.067 2.096 11.223 1.00 86.81 246 GLY A C 1
ATOM 1936 O O . GLY A 1 246 ? -16.628 3.236 11.098 1.00 86.81 246 GLY A O 1
ATOM 1937 N N . GLY A 1 247 ? -16.452 1.026 10.713 1.00 90.81 247 GLY A N 1
ATOM 1938 C CA . GLY A 1 247 ? -15.239 1.076 9.907 1.00 90.81 247 GLY A CA 1
ATOM 1939 C C . GLY A 1 247 ? -13.939 1.189 10.696 1.00 90.81 247 GLY A C 1
ATOM 1940 O O . GLY A 1 247 ? -13.900 1.323 11.919 1.00 90.81 247 GLY A O 1
ATOM 1941 N N . HIS A 1 248 ? -12.836 1.108 9.966 1.00 91.06 248 HIS A N 1
ATOM 1942 C CA . HIS A 1 248 ? -11.499 1.266 10.501 1.00 91.06 248 HIS A CA 1
ATOM 1943 C C . HIS A 1 248 ? -11.180 2.726 10.826 1.00 91.06 248 HIS A C 1
ATOM 1945 O O . HIS A 1 248 ? -11.516 3.646 10.081 1.00 91.06 248 HIS A O 1
ATOM 1951 N N . ILE A 1 249 ? -10.446 2.922 11.920 1.00 89.06 249 ILE A N 1
ATOM 1952 C CA . ILE A 1 249 ? -9.978 4.234 12.365 1.00 89.06 249 ILE A CA 1
ATOM 1953 C C . ILE A 1 249 ? -8.545 4.446 11.869 1.00 89.06 249 ILE A C 1
ATOM 1955 O O . ILE A 1 249 ? -7.713 3.536 11.936 1.00 89.06 249 ILE A O 1
ATOM 1959 N N . LEU A 1 250 ? -8.259 5.655 11.382 1.00 87.19 250 LEU A N 1
ATOM 1960 C CA . LEU A 1 250 ? -6.896 6.080 11.081 1.00 87.19 250 LEU A CA 1
ATOM 1961 C C . LEU A 1 250 ? -6.149 6.348 12.389 1.00 87.19 250 LEU A C 1
ATOM 1963 O O . LEU A 1 250 ? -6.579 7.156 13.208 1.00 87.19 250 LEU A O 1
ATOM 1967 N N . ASP A 1 251 ? -5.023 5.673 12.561 1.00 84.38 251 ASP A N 1
ATOM 1968 C CA . ASP A 1 251 ? -4.093 5.848 13.667 1.00 84.38 251 ASP A CA 1
ATOM 1969 C C . ASP A 1 251 ? -3.464 7.248 13.561 1.00 84.38 251 ASP A C 1
ATOM 1971 O O . ASP A 1 251 ? -2.623 7.503 12.689 1.00 84.38 251 ASP A O 1
ATOM 1975 N N . ALA A 1 252 ? -3.953 8.187 14.375 1.00 69.81 252 ALA A N 1
ATOM 1976 C CA . ALA A 1 252 ? -3.408 9.540 14.471 1.00 69.81 252 ALA A CA 1
ATOM 1977 C C . ALA A 1 252 ? -2.020 9.522 15.132 1.00 69.81 252 ALA A C 1
ATOM 1979 O O . ALA A 1 252 ? -1.117 10.210 14.675 1.00 69.81 252 ALA A O 1
ATOM 1980 N N . GLU A 1 253 ? -1.832 8.647 16.122 1.00 58.44 253 GLU A N 1
ATOM 1981 C CA . GLU A 1 253 ? -0.689 8.644 17.039 1.00 58.44 253 GLU A CA 1
ATOM 1982 C C . GLU A 1 253 ? 0.526 7.862 16.525 1.00 58.44 253 GLU A C 1
ATOM 1984 O O . GLU A 1 253 ? 1.601 7.965 17.113 1.00 58.44 253 GLU A O 1
ATOM 1989 N N . ALA A 1 254 ? 0.394 7.095 15.433 1.00 57.34 254 ALA A N 1
ATOM 1990 C CA . ALA A 1 254 ? 1.462 6.223 14.929 1.00 57.34 254 ALA A CA 1
ATOM 1991 C C . ALA A 1 254 ? 2.830 6.918 14.782 1.00 57.34 254 ALA A C 1
ATOM 1993 O O . ALA A 1 254 ? 3.855 6.239 14.862 1.00 57.34 254 ALA A O 1
ATOM 1994 N N . TYR A 1 255 ? 2.848 8.241 14.561 1.00 57.50 255 TYR A N 1
ATOM 1995 C CA . TYR A 1 255 ? 4.060 9.000 14.247 1.00 57.50 255 TYR A CA 1
ATOM 1996 C C . TYR A 1 255 ? 4.151 10.406 14.876 1.00 57.50 255 TYR A C 1
ATOM 1998 O O . TYR A 1 255 ? 5.087 11.131 14.552 1.00 57.50 255 TYR A O 1
ATOM 2006 N N . GLU A 1 256 ? 3.265 10.791 15.806 1.00 51.06 256 GLU A N 1
ATOM 2007 C CA . GLU A 1 256 ? 3.213 12.151 16.405 1.00 51.06 256 GLU A CA 1
ATOM 2008 C C . GLU A 1 256 ? 4.416 12.530 17.309 1.00 51.06 256 GLU A C 1
ATOM 2010 O O . GLU A 1 256 ? 4.407 13.570 17.959 1.00 51.06 256 GLU A O 1
ATOM 2015 N N . GLY A 1 257 ? 5.485 11.728 17.351 1.00 46.59 257 GLY A N 1
ATOM 2016 C CA . GLY A 1 257 ? 6.653 11.967 18.211 1.00 46.59 257 GLY A CA 1
ATOM 2017 C C . GLY A 1 257 ? 8.010 11.957 17.508 1.00 46.59 257 GLY A C 1
ATOM 2018 O O . GLY A 1 257 ? 9.017 11.767 18.189 1.00 46.59 257 GLY A O 1
ATOM 2019 N N . LEU A 1 258 ? 8.058 12.056 16.175 1.00 43.06 258 LEU A N 1
ATOM 2020 C CA . LEU A 1 258 ? 9.273 11.775 15.390 1.00 43.06 258 LEU A CA 1
ATOM 2021 C C . LEU A 1 258 ? 9.635 12.863 14.364 1.00 43.06 258 LEU A C 1
ATOM 2023 O O . LEU A 1 258 ? 10.231 12.555 13.330 1.00 43.06 258 LEU A O 1
ATOM 2027 N N . GLU A 1 259 ? 9.292 14.118 14.666 1.00 41.50 259 GLU A N 1
ATOM 2028 C CA . GLU A 1 259 ? 9.862 15.296 13.986 1.00 41.50 259 GLU A CA 1
ATOM 2029 C C . GLU A 1 259 ? 11.299 15.595 14.439 1.00 41.50 259 GLU A C 1
ATOM 2031 O O . GLU A 1 259 ? 11.576 15.524 15.661 1.00 41.50 259 GLU A O 1
#

Organism: Lentinula edodes (NCBI:txid5353)

Secondary structure (DSSP, 8-state):
-------------PPP--------------------------------PPPPP-PPPPGGG----HHHHSGGG--HHHHHHHHHHHHHHHTTS-HHHHHHH----SS---GGGT-HHHHSTTSHIIIIIIHHHHSS--SB-TTT--BS-TTS--PSS--S--HHHHHHHHHHHHHHH-HHHHHHHHHHHT--TT--SSHHHHHHHHHSBSS-TTSTT--TT-BHHHHHHHHHHHHHHTT-SPPPTT-PPP-SGGGTT--